Protein AF-A0A0X1KJC0-F1 (afdb_monomer_lite)

Sequence (289 aa):
MEFELRRMNVFFPASLELQEELLKAGLKVPYDKETGKKTPVPVVSSSREGRKLRRERLLKAGDFEVRDKFAVIPGETSTIEFDVTEKGFLVLRPKPIEYHLEELGFLSVPPRIWGTWASFSLPFSAYEEIVDGLSEFKGDGNGIYTASNGSRGRIEVYAYKGRTRKDLGIPVFGYSLGLHDLTLAEEYLREKAEENGVPEERLRYLKLGLKKKKETKAGLKVGIVWENGSPVEITLKLSTTAPRVRIQGLYGELVGKSRGELTRTDDWYIVVHASDFVNALERVRGTFG

Secondary structure (DSSP, 8-state):
-EEE-SEEEEEGGG-HHHHHHHHHHT---SB-TTT--B-PPPEEEEETT-EEEEGGGEEE-SS-EEETTEEEE----EEEEEEE-TTSEEEEEEEESS-EEE---TTSS-TTT--EEEEEEEEGGGHHHHHHHTGGG----TTEEEEEEEETTEEEEEEEESTT-TTT-EEEEEEEEESTT-HHHHHHHHHHHHHHT--GGGGGG---EEE--SS-EEEEEEEEEEETTEEEEEEEEEEEEE-EEEEEETTEEEEEE---EEE-----EEEEEHHHHHHHHHHHHGGG-

Foldseek 3Di:
DKAKFQKKKFALLLAPQQVQLCVVLQFAPQADPVVRAGNYDWIKMAHQQWDKDFPQFFLWFDDWDDDPRITTGHHFIKMWDWDADPVQKTKIFIGGPGTTITHPPCVPDASARFFFRIKTKGWCVCLVVLLVVLVVLADPLPQKDWDWDDDDFKIKIWIAGHPVCHSARAFWPKWKDFPPPVVRSLVSVQVSCVVSVRPNVSVVVGLGMFMADPFWGKHWIWIFMDGPLDTTITMITIGTNDDWDWDQHPVGIGIHHHRHDRHNDPGGIIMGRSNSNSSRSVVNVVVSD

Structure (mmCIF, N/CA/C/O backbone):
data_AF-A0A0X1KJC0-F1
#
_entry.id   AF-A0A0X1KJC0-F1
#
loop_
_atom_site.group_PDB
_atom_site.id
_atom_site.type_symbol
_atom_site.label_atom_id
_atom_site.label_alt_id
_atom_site.label_comp_id
_atom_site.label_asym_id
_atom_site.label_entity_id
_atom_site.label_seq_id
_atom_site.pdbx_PDB_ins_code
_atom_site.Cartn_x
_atom_site.Cartn_y
_atom_site.Cartn_z
_atom_site.occupancy
_atom_site.B_iso_or_equiv
_atom_site.auth_seq_id
_atom_site.auth_comp_id
_atom_site.auth_asym_id
_atom_site.auth_atom_id
_atom_site.pdbx_PDB_model_num
ATOM 1 N N . MET A 1 1 ? -20.112 4.853 3.151 1.00 96.31 1 MET A N 1
ATOM 2 C CA . MET A 1 1 ? -19.501 6.206 3.186 1.00 96.31 1 MET A CA 1
ATOM 3 C C . MET A 1 1 ? -18.314 6.216 2.237 1.00 96.31 1 MET A C 1
ATOM 5 O O . MET A 1 1 ? -17.683 5.175 2.096 1.00 96.31 1 MET A O 1
ATOM 9 N N . GLU A 1 2 ? -18.001 7.331 1.585 1.00 97.56 2 GLU A N 1
ATOM 10 C CA . GLU A 1 2 ? -16.829 7.446 0.705 1.00 97.56 2 GLU A CA 1
ATOM 11 C C . GLU A 1 2 ? -16.060 8.725 1.030 1.00 97.56 2 GLU A C 1
ATOM 13 O O . GLU A 1 2 ? -16.656 9.788 1.173 1.00 97.56 2 GLU A O 1
ATOM 18 N N . PHE A 1 3 ? -14.737 8.614 1.154 1.00 98.31 3 PHE A N 1
ATOM 19 C CA . PHE A 1 3 ? -13.872 9.719 1.560 1.00 98.31 3 PHE A CA 1
ATOM 20 C C . PHE A 1 3 ? -12.720 9.906 0.582 1.00 98.31 3 PHE A C 1
ATOM 22 O O . PHE A 1 3 ? -12.061 8.940 0.198 1.00 98.31 3 PHE A O 1
ATOM 29 N N . GLU A 1 4 ? -12.413 11.155 0.247 1.00 98.19 4 GLU A N 1
ATOM 30 C CA . GLU A 1 4 ? -11.180 11.500 -0.460 1.00 98.19 4 GLU A CA 1
ATOM 31 C C . GLU A 1 4 ? -9.968 11.340 0.474 1.00 98.19 4 GLU A C 1
ATOM 33 O O . GLU A 1 4 ? -9.959 11.801 1.622 1.00 98.19 4 GLU A O 1
ATOM 38 N N . LEU A 1 5 ? -8.920 10.682 -0.016 1.00 98.31 5 LEU A N 1
ATOM 39 C CA . LEU A 1 5 ? -7.673 10.484 0.707 1.00 98.31 5 LEU A CA 1
ATOM 40 C C . LEU A 1 5 ? -6.767 11.711 0.554 1.00 98.31 5 LEU A C 1
ATOM 42 O O . LEU A 1 5 ? -6.590 12.254 -0.529 1.00 98.31 5 LEU A O 1
ATOM 46 N N . ARG A 1 6 ? -6.081 12.102 1.634 1.00 97.88 6 ARG A N 1
ATOM 47 C CA . ARG A 1 6 ? -4.931 13.015 1.529 1.00 97.88 6 ARG A CA 1
ATOM 48 C C . ARG A 1 6 ? -3.773 12.337 0.813 1.00 97.88 6 ARG A C 1
ATOM 50 O O . ARG A 1 6 ? -3.083 12.971 0.021 1.00 97.88 6 ARG A O 1
ATOM 57 N N . ARG A 1 7 ? -3.514 11.075 1.172 1.00 97.44 7 ARG A N 1
ATOM 58 C CA . ARG A 1 7 ? -2.415 10.270 0.630 1.00 97.44 7 ARG A CA 1
ATOM 59 C C . ARG A 1 7 ? -2.766 8.790 0.618 1.00 97.44 7 ARG A C 1
ATOM 61 O O . ARG A 1 7 ? -3.341 8.273 1.577 1.00 97.44 7 ARG A O 1
ATOM 68 N N . MET A 1 8 ? -2.287 8.101 -0.407 1.00 97.94 8 MET A N 1
ATOM 69 C CA . MET A 1 8 ? -2.321 6.653 -0.536 1.00 97.94 8 MET A CA 1
ATOM 70 C C . MET A 1 8 ? -0.946 6.142 -0.956 1.00 97.94 8 MET A C 1
ATOM 72 O O . MET A 1 8 ? -0.317 6.715 -1.837 1.00 97.94 8 MET A O 1
ATOM 76 N N . ASN A 1 9 ? -0.466 5.069 -0.329 1.00 96.81 9 ASN A N 1
ATOM 77 C CA . ASN A 1 9 ? 0.751 4.377 -0.750 1.00 96.81 9 ASN A CA 1
ATOM 78 C C . ASN A 1 9 ? 0.594 2.866 -0.574 1.00 96.81 9 ASN A C 1
ATOM 80 O O . ASN A 1 9 ? 0.329 2.405 0.539 1.00 96.81 9 ASN A O 1
ATOM 84 N N . VAL A 1 10 ? 0.830 2.095 -1.634 1.00 96.94 10 VAL A N 1
ATOM 85 C CA . VAL A 1 10 ? 0.910 0.629 -1.587 1.00 96.94 10 VAL A CA 1
ATOM 86 C C . VAL A 1 10 ? 2.283 0.181 -2.063 1.00 96.94 10 VAL A C 1
ATOM 88 O O . VAL A 1 10 ? 2.677 0.369 -3.212 1.00 96.94 10 VAL A O 1
ATOM 91 N N . PHE A 1 11 ? 3.032 -0.416 -1.143 1.00 94.38 11 PHE A N 1
ATOM 92 C CA . PHE A 1 11 ? 4.434 -0.770 -1.297 1.00 94.38 11 PHE A CA 1
ATOM 93 C C . PHE A 1 11 ? 4.579 -2.215 -1.788 1.00 94.38 11 PHE A C 1
ATOM 95 O O . PHE A 1 11 ? 5.098 -3.066 -1.066 1.00 94.38 11 PHE A O 1
ATOM 102 N N . PHE A 1 12 ? 4.147 -2.514 -3.016 1.00 94.00 12 PHE A N 1
ATOM 103 C CA . PHE A 1 12 ? 4.346 -3.835 -3.630 1.00 94.00 12 PHE A CA 1
ATOM 104 C C . PHE A 1 12 ? 5.798 -4.355 -3.619 1.00 94.00 12 PHE A C 1
ATOM 106 O O . PHE A 1 12 ? 5.967 -5.562 -3.430 1.00 94.00 12 PHE A O 1
ATOM 113 N N . PRO A 1 13 ? 6.863 -3.524 -3.685 1.00 91.44 13 PRO A N 1
ATOM 114 C CA . PRO A 1 13 ? 8.227 -4.002 -3.432 1.00 91.44 13 PRO A CA 1
ATOM 115 C C . PRO A 1 13 ? 8.428 -4.675 -2.058 1.00 91.44 13 PRO A C 1
ATOM 117 O O . PRO A 1 13 ? 9.329 -5.494 -1.895 1.00 91.44 13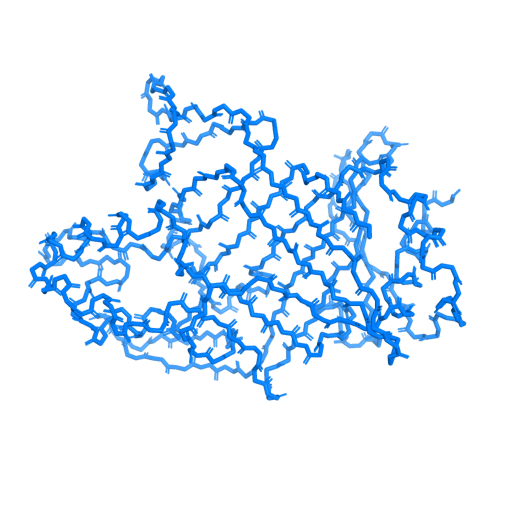 PRO A O 1
ATOM 120 N N . ALA A 1 14 ? 7.576 -4.437 -1.059 1.00 89.44 14 ALA A N 1
ATOM 121 C CA . ALA A 1 14 ? 7.633 -5.166 0.210 1.00 89.44 14 ALA A CA 1
ATOM 122 C C . ALA A 1 14 ? 7.191 -6.646 0.109 1.00 89.44 14 ALA A C 1
ATOM 124 O O . ALA A 1 14 ? 7.292 -7.364 1.113 1.00 89.44 14 ALA A O 1
ATOM 125 N N . SER A 1 15 ? 6.693 -7.099 -1.050 1.00 92.00 15 SER A N 1
ATOM 126 C CA . SER A 1 15 ? 6.323 -8.489 -1.331 1.00 92.00 15 SER A CA 1
ATOM 127 C C . SER A 1 15 ? 7.433 -9.223 -2.073 1.00 92.00 15 SER A C 1
ATOM 129 O O . SER A 1 15 ? 7.846 -8.829 -3.164 1.00 92.00 15 SER A O 1
ATOM 131 N N . LEU A 1 16 ? 7.898 -10.321 -1.475 1.00 92.88 16 LEU A N 1
ATOM 132 C CA . LEU A 1 16 ? 8.786 -11.260 -2.158 1.00 92.88 16 LEU A CA 1
ATOM 133 C C . LEU A 1 16 ? 8.008 -12.141 -3.133 1.00 92.88 16 LEU A C 1
ATOM 135 O O . LEU A 1 16 ? 8.548 -12.538 -4.154 1.00 92.88 16 LEU A O 1
ATOM 139 N N . GLU A 1 17 ? 6.739 -12.414 -2.848 1.00 95.38 17 GLU A N 1
ATOM 140 C CA . GLU A 1 17 ? 5.881 -13.200 -3.724 1.00 95.38 17 GLU A CA 1
ATOM 141 C C . GLU A 1 17 ? 5.791 -12.560 -5.118 1.00 95.38 17 GLU A C 1
ATOM 143 O O . GLU A 1 17 ? 6.033 -13.234 -6.116 1.00 95.38 17 GLU A O 1
ATOM 148 N N . LEU A 1 18 ? 5.532 -11.248 -5.195 1.00 94.94 18 LEU A N 1
ATOM 149 C CA . LEU A 1 18 ? 5.481 -10.531 -6.475 1.00 94.94 18 LEU A CA 1
ATOM 150 C C . LEU A 1 18 ? 6.837 -10.486 -7.181 1.00 94.94 18 LEU A C 1
ATOM 152 O O . LEU A 1 18 ? 6.901 -10.596 -8.401 1.00 94.94 18 LEU A O 1
ATOM 156 N N . GLN A 1 19 ? 7.931 -10.348 -6.429 1.00 93.88 19 GLN A N 1
ATOM 157 C CA . GLN A 1 19 ? 9.271 -10.398 -7.017 1.00 93.88 19 GLN A CA 1
ATOM 158 C C . GLN A 1 19 ? 9.552 -11.760 -7.644 1.00 93.88 19 GLN A C 1
ATOM 160 O O . GLN A 1 19 ? 10.069 -11.822 -8.753 1.00 93.88 19 GLN A O 1
ATOM 165 N N . GLU A 1 20 ? 9.192 -12.843 -6.958 1.00 95.38 20 GLU A N 1
ATOM 166 C CA . GLU A 1 20 ? 9.362 -14.196 -7.476 1.00 95.38 20 GLU A CA 1
ATOM 167 C C . GLU A 1 20 ? 8.516 -14.441 -8.731 1.00 95.38 20 GLU A C 1
ATOM 169 O O . GLU A 1 20 ? 9.013 -15.036 -9.684 1.00 95.38 20 GLU A O 1
ATOM 174 N N . GLU A 1 21 ? 7.275 -13.951 -8.760 1.00 97.00 21 GLU A N 1
ATOM 175 C CA . GLU A 1 21 ? 6.399 -14.041 -9.935 1.00 97.00 21 GLU A CA 1
ATOM 176 C C . GLU A 1 21 ? 7.028 -13.368 -11.164 1.00 97.00 21 GLU A C 1
ATOM 178 O O . GLU A 1 21 ? 7.103 -13.959 -12.242 1.00 97.00 21 GLU A O 1
ATOM 183 N N . LEU A 1 22 ? 7.555 -12.152 -10.995 1.00 96.12 22 LEU A N 1
ATOM 184 C CA . LEU A 1 22 ? 8.209 -11.409 -12.073 1.00 96.12 22 LEU A CA 1
ATOM 185 C C . LEU A 1 22 ? 9.522 -12.082 -12.516 1.00 96.12 22 LEU A C 1
ATOM 187 O O . LEU A 1 22 ? 9.796 -12.172 -13.714 1.00 96.12 22 LEU A O 1
ATOM 191 N N . LEU A 1 23 ? 10.310 -12.614 -11.575 1.00 94.88 23 LEU A N 1
ATOM 192 C CA . LEU A 1 23 ? 11.526 -13.380 -11.879 1.00 94.88 23 LEU A CA 1
ATOM 193 C C . LEU A 1 23 ? 11.211 -14.642 -12.693 1.00 94.88 23 LEU A C 1
ATOM 195 O O . LEU A 1 23 ? 11.877 -14.907 -13.693 1.00 94.88 23 LEU A O 1
ATOM 199 N N . LYS A 1 24 ? 10.168 -15.391 -12.311 1.00 95.38 24 LYS A N 1
ATOM 200 C CA . LYS A 1 24 ? 9.688 -16.578 -13.041 1.00 95.38 24 LYS A CA 1
ATOM 201 C C . LYS A 1 24 ? 9.217 -16.236 -14.456 1.00 95.38 24 LYS A C 1
ATOM 203 O O . LYS A 1 24 ? 9.381 -17.048 -15.364 1.00 95.38 24 LYS A O 1
ATOM 208 N N . ALA A 1 25 ? 8.688 -15.030 -14.663 1.00 95.06 25 ALA A N 1
ATOM 209 C CA . ALA A 1 25 ? 8.306 -14.534 -15.984 1.00 95.06 25 ALA A CA 1
ATOM 210 C C . ALA A 1 25 ? 9.510 -14.259 -16.907 1.00 95.06 25 ALA A C 1
ATOM 212 O O . ALA A 1 25 ? 9.357 -14.249 -18.133 1.00 95.06 25 ALA A O 1
ATOM 213 N N . GLY A 1 26 ? 10.701 -14.072 -16.325 1.00 93.94 26 GLY A N 1
ATOM 214 C CA . GLY A 1 26 ? 11.944 -13.727 -17.016 1.00 93.94 26 GLY A CA 1
ATOM 215 C C . GLY A 1 26 ? 12.398 -12.279 -16.813 1.00 93.94 26 GLY A C 1
ATOM 216 O O . GLY A 1 26 ? 13.439 -11.899 -17.346 1.00 93.94 26 GLY A O 1
ATOM 217 N N . LEU A 1 27 ? 11.660 -11.473 -16.039 1.00 94.25 27 LEU A N 1
ATOM 218 C CA . LEU A 1 27 ? 12.052 -10.097 -15.730 1.00 94.25 27 LEU A CA 1
ATOM 219 C C . LEU A 1 27 ? 13.228 -10.077 -14.750 1.00 94.25 27 LEU A C 1
ATOM 221 O O . LEU A 1 27 ? 13.285 -10.859 -13.800 1.00 94.25 27 LEU A O 1
ATOM 225 N N . LYS A 1 28 ? 14.156 -9.137 -14.934 1.00 92.50 28 LYS A N 1
ATOM 226 C CA . LYS A 1 28 ? 15.295 -8.965 -14.032 1.00 92.50 28 LYS A CA 1
ATOM 227 C C . LYS A 1 28 ? 14.958 -8.017 -12.879 1.00 92.50 28 LYS A C 1
ATOM 229 O O . LYS A 1 28 ? 15.168 -6.807 -12.966 1.00 92.50 28 LYS A O 1
ATOM 234 N N . VAL A 1 29 ? 14.433 -8.578 -11.788 1.00 90.75 29 VAL A N 1
ATOM 235 C CA . VAL A 1 29 ? 13.931 -7.831 -10.619 1.00 90.75 29 VAL A CA 1
ATOM 236 C C . VAL A 1 29 ? 14.879 -7.911 -9.408 1.00 90.75 29 VAL A C 1
ATOM 238 O O . VAL A 1 29 ? 15.389 -8.987 -9.099 1.00 90.75 29 VAL A O 1
ATOM 241 N N . PRO A 1 30 ? 15.080 -6.810 -8.655 1.00 85.62 30 PRO A N 1
ATOM 242 C CA . PRO A 1 30 ? 14.717 -5.434 -9.008 1.00 85.62 30 PRO A CA 1
ATOM 243 C C . PRO A 1 30 ? 15.741 -4.782 -9.952 1.00 85.62 30 PRO A C 1
ATOM 245 O O . PRO A 1 30 ? 15.450 -3.757 -10.561 1.00 85.62 30 PRO A O 1
ATOM 248 N N . TYR A 1 31 ? 16.948 -5.345 -10.046 1.00 89.31 31 TYR A N 1
ATOM 249 C CA . TYR A 1 31 ? 18.060 -4.795 -10.811 1.00 89.31 31 TYR A CA 1
ATOM 250 C C . TYR A 1 31 ? 19.033 -5.899 -11.215 1.00 89.31 31 TYR A C 1
ATOM 252 O O . TYR A 1 31 ? 19.471 -6.665 -10.356 1.00 89.31 31 TYR A O 1
ATOM 260 N N . ASP A 1 32 ? 19.401 -5.934 -12.490 1.00 90.31 32 ASP A N 1
ATOM 261 C CA . ASP A 1 32 ? 20.475 -6.761 -13.021 1.00 90.31 32 ASP A CA 1
ATOM 262 C C . ASP A 1 32 ? 21.795 -5.978 -13.051 1.00 90.31 32 ASP A C 1
ATOM 264 O O . ASP A 1 32 ? 21.963 -5.041 -13.826 1.00 90.31 32 ASP A O 1
ATOM 268 N N . LYS A 1 33 ? 22.752 -6.370 -12.215 1.00 87.12 33 LYS A N 1
ATOM 269 C CA . LYS A 1 33 ? 24.115 -5.837 -12.170 1.00 87.12 33 LYS A CA 1
ATOM 270 C C . LYS A 1 33 ? 24.943 -6.175 -13.411 1.00 87.12 33 LYS A C 1
ATOM 272 O O . LYS A 1 33 ? 25.885 -5.439 -13.679 1.00 87.12 33 LYS A O 1
ATOM 277 N N . GLU A 1 34 ? 24.639 -7.261 -14.123 1.00 88.88 34 GLU A N 1
ATOM 278 C CA . GLU A 1 34 ? 25.413 -7.684 -15.299 1.00 88.88 34 GLU A CA 1
ATOM 279 C C . GLU A 1 34 ? 24.993 -6.893 -16.537 1.00 88.88 34 GLU A C 1
ATOM 281 O O . GLU A 1 34 ? 25.835 -6.421 -17.295 1.00 88.88 34 GLU A O 1
ATOM 286 N N . THR A 1 35 ? 23.683 -6.710 -16.714 1.00 88.94 35 THR A N 1
ATOM 287 C CA . THR A 1 35 ? 23.121 -6.018 -17.8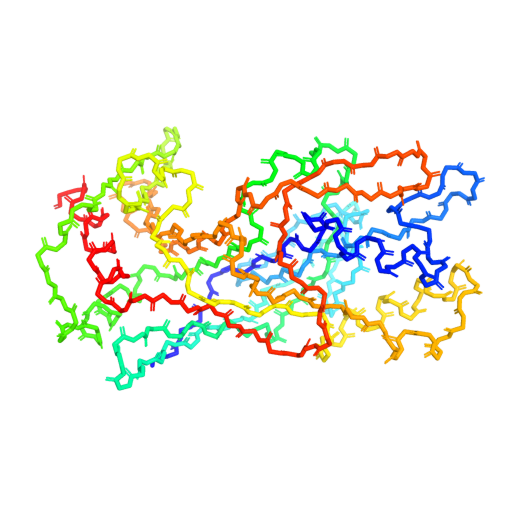85 1.00 88.94 35 THR A CA 1
ATOM 288 C C . THR A 1 35 ? 22.752 -4.556 -17.622 1.00 88.94 35 THR A C 1
ATOM 290 O O . THR A 1 35 ? 22.439 -3.826 -18.558 1.00 88.94 35 THR A O 1
ATOM 293 N N . GLY A 1 36 ? 22.760 -4.109 -16.362 1.00 87.12 36 GLY A N 1
ATOM 294 C CA . GLY A 1 36 ? 22.347 -2.762 -15.954 1.00 87.12 36 GLY A CA 1
ATOM 295 C C . GLY A 1 36 ? 20.830 -2.526 -15.979 1.00 87.12 36 GLY A C 1
ATOM 296 O O . GLY A 1 36 ? 20.382 -1.407 -15.716 1.00 87.12 36 GLY A O 1
ATOM 297 N N . LYS A 1 37 ? 20.021 -3.549 -16.282 1.00 88.50 37 LYS A N 1
ATOM 298 C CA . LYS A 1 37 ? 18.560 -3.427 -16.409 1.00 88.50 37 LYS A CA 1
ATOM 299 C C . LYS A 1 37 ? 17.895 -3.228 -15.050 1.00 88.50 37 LYS A C 1
ATOM 301 O O . LYS A 1 37 ? 18.114 -4.007 -14.124 1.00 88.50 37 LYS A O 1
ATOM 306 N N . LYS A 1 38 ? 17.045 -2.204 -14.932 1.00 89.62 38 LYS A N 1
ATOM 307 C CA . LYS A 1 38 ? 16.293 -1.872 -13.709 1.00 89.62 38 LYS A CA 1
ATOM 308 C C . LYS A 1 38 ? 14.815 -2.199 -13.887 1.00 89.62 38 LYS A C 1
ATOM 310 O O . LYS A 1 38 ? 14.132 -1.539 -14.664 1.00 89.62 38 LYS A O 1
ATOM 315 N N . THR A 1 39 ? 14.329 -3.158 -13.102 1.00 92.94 39 THR A N 1
ATOM 316 C CA . THR A 1 39 ? 12.917 -3.570 -13.060 1.00 92.94 39 THR A CA 1
ATOM 317 C C . THR A 1 39 ? 12.407 -3.599 -11.615 1.00 92.94 39 THR A C 1
ATOM 319 O O . THR A 1 39 ? 12.048 -4.660 -11.097 1.00 92.94 39 THR A O 1
ATOM 322 N N . PRO A 1 40 ? 12.421 -2.469 -10.887 1.00 91.75 40 PRO A N 1
ATOM 323 C CA . PRO A 1 40 ? 11.871 -2.440 -9.542 1.00 91.75 40 PRO A CA 1
ATOM 324 C C . PRO A 1 40 ? 10.366 -2.728 -9.561 1.00 91.75 40 PRO A C 1
ATOM 326 O O . PRO A 1 40 ? 9.640 -2.283 -10.450 1.00 91.75 40 PRO A O 1
ATOM 329 N N . VAL A 1 41 ? 9.883 -3.444 -8.545 1.00 93.56 41 VAL A N 1
ATOM 330 C CA . VAL A 1 41 ? 8.440 -3.553 -8.300 1.00 93.56 41 VAL A CA 1
ATOM 331 C C . VAL A 1 41 ? 7.934 -2.168 -7.872 1.00 93.56 41 VAL A C 1
ATOM 333 O O . VAL A 1 41 ? 8.556 -1.569 -6.986 1.00 93.56 41 VAL A O 1
ATOM 336 N N . PRO A 1 42 ? 6.859 -1.639 -8.479 1.00 94.94 42 PRO A N 1
ATOM 337 C CA . PRO A 1 42 ? 6.452 -0.257 -8.263 1.00 94.94 42 PRO A CA 1
ATOM 338 C C . PRO A 1 42 ? 5.743 -0.063 -6.921 1.00 94.94 42 PRO A C 1
ATOM 340 O O . PRO A 1 42 ? 5.028 -0.939 -6.437 1.00 94.94 42 PRO A O 1
ATOM 343 N N . VAL A 1 43 ? 5.900 1.118 -6.332 1.00 95.69 43 VAL A N 1
ATOM 344 C CA . VAL A 1 43 ? 4.986 1.620 -5.301 1.00 95.69 43 VAL A CA 1
ATOM 345 C C . VAL A 1 43 ? 3.877 2.386 -6.001 1.00 95.69 43 VAL A C 1
ATOM 347 O O . VAL A 1 43 ? 4.178 3.298 -6.762 1.00 95.69 43 VAL A O 1
ATOM 350 N N . VAL A 1 44 ? 2.621 2.046 -5.723 1.00 97.81 44 VAL A N 1
ATOM 351 C CA . VAL A 1 44 ? 1.469 2.830 -6.192 1.00 97.81 44 VAL A CA 1
ATOM 352 C C . VAL A 1 44 ? 1.226 3.945 -5.187 1.00 97.81 44 VAL A C 1
ATOM 354 O O . VAL A 1 44 ? 0.996 3.660 -4.008 1.00 97.81 44 VAL A O 1
ATOM 357 N N . SER A 1 45 ? 1.310 5.197 -5.629 1.00 97.62 45 SER A N 1
ATOM 358 C CA . SER A 1 45 ? 1.201 6.367 -4.762 1.00 97.62 45 SER A CA 1
ATOM 359 C C . SER A 1 45 ? 0.232 7.400 -5.319 1.00 97.62 45 SER A C 1
ATOM 361 O O . SER A 1 45 ? 0.196 7.620 -6.520 1.00 97.62 45 SER A O 1
ATOM 363 N N . SER A 1 46 ? -0.537 8.030 -4.436 1.00 97.88 46 SER A N 1
ATOM 364 C CA . SER A 1 46 ? -1.413 9.159 -4.749 1.00 97.88 46 SER A CA 1
ATOM 365 C C . SER A 1 46 ? -1.306 10.191 -3.625 1.00 97.88 46 SER A C 1
ATOM 367 O O . SER A 1 46 ? -1.254 9.820 -2.443 1.00 97.88 46 SER A O 1
ATOM 369 N N . SER A 1 47 ? -1.213 11.477 -3.964 1.00 97.19 47 SER A N 1
ATOM 370 C CA . SER A 1 47 ? -1.089 12.575 -2.997 1.00 97.19 47 SER A CA 1
ATOM 371 C C . SER A 1 47 ? -1.868 13.809 -3.435 1.00 97.19 47 SER A C 1
ATOM 373 O O . SER A 1 47 ? -1.503 14.463 -4.410 1.00 97.19 47 SER A O 1
ATOM 375 N N . ARG A 1 48 ? -2.855 14.216 -2.633 1.00 96.62 48 ARG A N 1
ATOM 376 C CA . ARG A 1 48 ? -3.684 15.399 -2.903 1.00 96.62 48 ARG A CA 1
ATOM 377 C C . ARG A 1 48 ? -2.881 16.701 -2.971 1.00 96.62 48 ARG A C 1
ATOM 379 O O . ARG A 1 48 ? -3.204 17.602 -3.733 1.00 96.62 48 ARG A O 1
ATOM 386 N N . GLU A 1 49 ? -1.819 16.812 -2.176 1.00 94.88 49 GLU A N 1
ATOM 387 C CA . GLU A 1 49 ? -0.950 18.005 -2.122 1.00 94.88 49 GLU A CA 1
ATOM 388 C C . GLU A 1 49 ? 0.111 18.029 -3.239 1.00 94.88 49 GLU A C 1
ATOM 390 O O . GLU A 1 49 ? 0.954 18.924 -3.288 1.00 94.88 49 GLU A O 1
ATOM 395 N N . GLY A 1 50 ? 0.095 17.028 -4.121 1.00 93.38 50 GLY A N 1
ATOM 396 C CA . GLY A 1 50 ? 1.150 16.770 -5.086 1.00 93.38 50 GLY A CA 1
ATOM 397 C C . GLY A 1 50 ? 2.397 16.192 -4.433 1.00 93.38 50 GLY A C 1
ATOM 398 O O . GLY A 1 50 ? 2.435 15.886 -3.231 1.00 93.38 50 GLY A O 1
ATOM 399 N N . ARG A 1 51 ? 3.435 15.975 -5.243 1.00 94.12 51 ARG A N 1
ATOM 400 C CA . ARG A 1 51 ? 4.674 15.360 -4.765 1.00 94.12 51 ARG A CA 1
ATOM 401 C C . ARG A 1 51 ? 5.889 15.841 -5.540 1.00 94.12 51 ARG A C 1
ATOM 403 O O . ARG A 1 51 ? 5.908 15.869 -6.763 1.00 94.12 51 ARG A O 1
ATOM 410 N N . LYS A 1 52 ? 6.960 16.154 -4.810 1.00 94.25 52 LYS A N 1
ATOM 411 C CA . LYS A 1 52 ? 8.290 16.394 -5.379 1.00 94.25 52 LYS A CA 1
ATOM 412 C C . LYS A 1 52 ? 9.200 15.228 -5.020 1.00 94.25 52 LYS A C 1
ATOM 414 O O . LYS A 1 52 ? 9.526 15.034 -3.849 1.00 94.25 52 LYS A O 1
ATOM 419 N N . LEU A 1 53 ? 9.646 14.476 -6.019 1.00 93.81 53 LEU A N 1
ATOM 420 C CA . LEU A 1 53 ? 10.602 13.383 -5.843 1.00 93.81 53 LEU A CA 1
ATOM 421 C C . LEU A 1 53 ? 11.776 13.524 -6.806 1.00 93.81 53 LEU A C 1
ATOM 423 O O . LEU A 1 53 ? 11.727 14.274 -7.779 1.00 93.81 53 LEU A O 1
ATOM 427 N N . ARG A 1 54 ? 12.876 12.828 -6.517 1.00 93.38 54 ARG A N 1
ATOM 428 C CA . ARG A 1 54 ? 13.982 12.746 -7.475 1.00 93.38 54 ARG A CA 1
ATOM 429 C C . ARG A 1 54 ? 13.485 12.068 -8.745 1.00 93.38 54 ARG A C 1
ATOM 431 O O . ARG A 1 54 ? 12.805 11.051 -8.647 1.00 93.38 54 ARG A O 1
ATOM 438 N N . ARG A 1 55 ? 13.876 12.585 -9.910 1.00 92.50 55 ARG A N 1
ATOM 439 C CA . ARG A 1 55 ? 13.457 12.044 -11.210 1.00 92.50 55 ARG A CA 1
ATOM 440 C C . ARG A 1 55 ? 13.781 10.555 -11.347 1.00 92.50 55 ARG A C 1
ATOM 442 O O . ARG A 1 55 ? 12.960 9.806 -11.845 1.00 92.50 55 ARG A O 1
ATOM 449 N N . GLU A 1 56 ? 14.929 10.124 -10.826 1.00 90.00 56 GLU A N 1
ATOM 450 C CA . GLU A 1 56 ? 15.359 8.715 -10.820 1.00 90.00 56 GLU A CA 1
ATOM 451 C C . GLU A 1 56 ? 14.422 7.771 -10.052 1.00 90.00 56 GLU A C 1
ATOM 453 O O . GLU A 1 56 ? 14.478 6.566 -10.255 1.00 90.00 56 GLU A O 1
ATOM 458 N N . ARG A 1 57 ? 13.590 8.308 -9.151 1.00 91.75 57 ARG A N 1
ATOM 459 C CA . ARG A 1 57 ? 12.617 7.535 -8.375 1.00 91.75 57 ARG A CA 1
ATOM 460 C C . ARG A 1 57 ? 11.240 7.504 -9.025 1.00 91.75 57 ARG A C 1
ATOM 462 O O . ARG A 1 57 ? 10.401 6.753 -8.548 1.00 91.75 57 ARG A O 1
ATOM 469 N N . LEU A 1 58 ? 10.982 8.310 -10.051 1.00 95.44 58 LEU A N 1
ATOM 470 C CA . LEU A 1 58 ? 9.715 8.266 -10.769 1.00 95.44 58 LEU A CA 1
ATOM 471 C C . LEU A 1 58 ? 9.783 7.146 -11.807 1.00 95.44 58 LEU A C 1
ATOM 473 O O . LEU A 1 58 ? 10.618 7.199 -12.706 1.00 95.44 58 LEU A O 1
ATOM 477 N N . LEU A 1 59 ? 8.922 6.139 -11.667 1.00 96.00 59 LEU A N 1
ATOM 478 C CA . LEU A 1 59 ? 8.806 5.048 -12.635 1.00 96.00 59 LEU A CA 1
ATOM 479 C C . LEU A 1 59 ? 7.812 5.404 -13.736 1.00 96.00 59 LEU A C 1
ATOM 481 O O . LEU A 1 59 ? 8.103 5.202 -14.909 1.00 96.00 59 LEU A O 1
ATOM 485 N N . LYS A 1 60 ? 6.648 5.936 -13.352 1.00 97.31 60 LYS A N 1
ATOM 486 C CA . LYS A 1 60 ? 5.576 6.329 -14.270 1.00 97.31 60 LYS A CA 1
ATOM 487 C C . LYS A 1 60 ? 4.644 7.331 -13.583 1.00 97.31 60 LYS A C 1
ATOM 489 O O . LYS A 1 60 ? 4.437 7.225 -12.380 1.00 97.31 60 LYS A O 1
ATOM 494 N N . ALA A 1 61 ? 4.079 8.273 -14.318 1.00 97.25 61 ALA A N 1
ATOM 495 C CA . ALA A 1 61 ? 3.015 9.178 -13.876 1.00 97.25 61 ALA A CA 1
ATOM 496 C C . ALA A 1 61 ? 2.188 9.583 -15.103 1.00 97.25 61 ALA A C 1
ATOM 498 O O . ALA A 1 61 ? 2.638 9.349 -16.226 1.00 97.25 61 ALA A O 1
ATOM 499 N N . GLY A 1 62 ? 1.017 10.184 -14.881 1.00 93.19 62 GLY A N 1
ATOM 500 C CA . GLY A 1 62 ? 0.317 10.947 -15.916 1.00 93.19 62 GLY A CA 1
ATOM 501 C C . GLY A 1 62 ? 1.086 12.234 -16.234 1.00 93.19 62 GLY A C 1
ATOM 502 O O . GLY A 1 62 ? 2.189 12.192 -16.777 1.00 93.19 62 GLY A O 1
ATOM 503 N N . ASP A 1 63 ? 0.545 13.381 -15.832 1.00 91.94 63 ASP A N 1
ATOM 504 C CA . ASP A 1 63 ? 1.223 14.667 -16.005 1.00 91.94 63 ASP A CA 1
ATOM 505 C C . ASP A 1 63 ? 2.239 14.936 -14.888 1.00 91.94 63 ASP A C 1
ATOM 507 O O . ASP A 1 63 ? 1.968 14.735 -13.704 1.00 91.94 63 ASP A O 1
ATOM 511 N N . PHE A 1 64 ? 3.428 15.422 -15.251 1.00 96.31 64 PHE A N 1
ATOM 512 C CA . PHE A 1 64 ? 4.424 15.912 -14.298 1.00 96.31 64 PHE A CA 1
ATOM 513 C C . PHE A 1 64 ? 5.398 16.888 -14.959 1.00 96.31 64 PHE A C 1
ATOM 515 O O . PHE A 1 64 ? 5.708 16.798 -16.146 1.00 96.31 64 PHE A O 1
ATOM 522 N N . GLU A 1 65 ? 5.949 17.799 -14.161 1.00 95.69 65 GLU A N 1
ATOM 523 C CA . GLU A 1 65 ? 7.012 18.697 -14.603 1.00 95.69 65 GLU A CA 1
ATOM 524 C C . GLU A 1 65 ? 8.380 18.184 -14.161 1.00 95.69 65 GLU A C 1
ATOM 526 O O . GLU A 1 65 ? 8.568 17.729 -13.030 1.00 95.69 65 GLU A O 1
ATOM 531 N N . VAL A 1 66 ? 9.387 18.338 -15.018 1.00 95.12 66 VAL A N 1
ATOM 532 C CA . VAL A 1 66 ? 10.783 18.139 -14.620 1.00 95.12 66 VAL A CA 1
ATOM 533 C C . VAL A 1 66 ? 11.401 19.488 -14.281 1.00 95.12 66 VAL A C 1
ATOM 535 O O . VAL A 1 66 ? 11.511 20.365 -15.134 1.00 95.12 66 VAL A O 1
ATOM 538 N N . ARG A 1 67 ? 11.864 19.635 -13.036 1.00 92.44 67 ARG A N 1
ATOM 539 C CA . ARG A 1 67 ? 12.624 20.800 -12.570 1.00 92.44 67 ARG A CA 1
ATOM 540 C C . ARG A 1 67 ? 13.972 20.338 -12.027 1.00 92.44 67 ARG A C 1
ATOM 542 O O . ARG A 1 67 ? 14.042 19.774 -10.931 1.00 92.44 67 ARG A O 1
ATOM 549 N N . ASP A 1 68 ? 15.036 20.588 -12.790 1.00 92.25 68 ASP A N 1
ATOM 550 C CA . ASP A 1 68 ? 16.391 20.096 -12.499 1.00 92.25 68 ASP A CA 1
ATOM 551 C C . ASP A 1 68 ? 16.388 18.557 -12.320 1.00 92.25 68 ASP A C 1
ATOM 553 O O . ASP A 1 68 ? 15.901 17.830 -13.189 1.00 92.25 68 ASP A O 1
ATOM 557 N N . LYS A 1 69 ? 16.863 18.031 -11.186 1.00 94.56 69 LYS A N 1
ATOM 558 C CA . LYS A 1 69 ? 16.878 16.591 -10.873 1.00 94.56 69 LYS A CA 1
ATOM 559 C C . LYS A 1 69 ? 15.580 16.058 -10.256 1.00 94.56 69 LYS A C 1
ATOM 561 O O . LYS A 1 69 ? 15.556 14.924 -9.766 1.00 94.56 69 LYS A O 1
ATOM 566 N N . PHE A 1 70 ? 14.521 16.863 -10.214 1.00 96.12 70 PHE A N 1
ATOM 567 C CA . PHE A 1 70 ? 13.256 16.512 -9.571 1.00 96.12 70 PHE A CA 1
ATOM 568 C C . PHE A 1 70 ? 12.119 16.385 -10.582 1.00 96.12 70 PHE A C 1
ATOM 570 O O . PHE A 1 70 ? 12.017 17.179 -11.514 1.00 96.12 70 PHE A O 1
ATOM 577 N N . ALA A 1 71 ? 11.247 15.409 -10.346 1.00 96.00 71 ALA A N 1
ATOM 578 C CA . ALA A 1 71 ? 9.914 15.360 -10.921 1.00 96.00 71 ALA A CA 1
ATOM 579 C C . ALA A 1 71 ? 8.930 15.985 -9.923 1.00 96.00 71 ALA A C 1
ATOM 581 O O . ALA A 1 71 ? 8.961 15.671 -8.725 1.00 96.00 71 ALA A O 1
ATOM 582 N N . VAL A 1 72 ? 8.104 16.902 -10.415 1.00 97.12 72 VAL A N 1
ATOM 583 C CA . VAL A 1 72 ? 7.047 17.586 -9.675 1.00 97.12 72 VAL A CA 1
ATOM 584 C C . VAL A 1 72 ? 5.722 17.082 -10.224 1.00 97.12 72 VAL A C 1
ATOM 586 O O . VAL A 1 72 ? 5.340 17.416 -11.342 1.00 97.12 72 VAL A O 1
ATOM 589 N N . ILE A 1 73 ? 5.065 16.245 -9.435 1.00 96.94 73 ILE A N 1
ATOM 590 C CA . ILE A 1 73 ? 3.762 15.664 -9.736 1.00 96.94 73 ILE A CA 1
ATOM 591 C C . ILE A 1 73 ? 2.699 16.593 -9.136 1.00 96.94 73 ILE A C 1
ATOM 593 O O . ILE A 1 73 ? 2.849 16.977 -7.963 1.00 96.94 73 ILE A O 1
ATOM 597 N N . PRO A 1 74 ? 1.673 16.993 -9.910 1.00 97.00 74 PRO A N 1
ATOM 598 C CA . PRO A 1 74 ? 0.557 17.783 -9.401 1.00 97.00 74 PRO A CA 1
ATOM 599 C C . PRO A 1 74 ? -0.247 17.001 -8.351 1.00 97.00 74 PRO A C 1
ATOM 601 O O . PRO A 1 74 ? 0.049 15.847 -8.051 1.00 97.00 74 PRO A O 1
ATOM 604 N N . GLY A 1 75 ? -1.237 17.657 -7.744 1.00 97.31 75 GLY A N 1
ATOM 605 C CA . GLY A 1 75 ? -2.170 16.984 -6.841 1.00 97.31 75 GLY A CA 1
ATOM 606 C C . GLY A 1 75 ? -2.896 15.847 -7.553 1.00 97.31 75 GLY A C 1
ATOM 607 O O . GLY A 1 75 ? -3.351 16.023 -8.677 1.00 97.31 75 GLY A O 1
ATOM 608 N N . GLU A 1 76 ? -2.980 14.701 -6.888 1.00 97.88 76 GLU A N 1
ATOM 609 C CA . GLU A 1 76 ? -3.620 13.488 -7.389 1.00 97.88 76 GLU A CA 1
ATOM 610 C C . GLU A 1 76 ? -4.786 13.087 -6.486 1.00 97.88 76 GLU A C 1
ATOM 612 O O . GLU A 1 76 ? -4.731 13.242 -5.261 1.00 97.88 76 GLU A O 1
ATOM 617 N N . THR A 1 77 ? -5.813 12.505 -7.094 1.00 97.81 77 THR A N 1
ATOM 618 C CA . THR A 1 77 ? -7.039 12.086 -6.421 1.00 97.81 77 THR A CA 1
ATOM 619 C C . THR A 1 77 ? -7.062 10.583 -6.129 1.00 97.81 77 THR A C 1
ATOM 621 O O . THR A 1 77 ? -6.820 9.738 -6.991 1.00 97.81 77 THR A O 1
ATOM 624 N N . SER A 1 78 ? -7.435 10.213 -4.908 1.00 98.19 78 SER A N 1
ATOM 625 C CA . SER A 1 78 ? -7.803 8.837 -4.554 1.00 98.19 78 SER A CA 1
ATOM 626 C C . SER A 1 78 ? -8.896 8.842 -3.493 1.00 98.19 78 SER A C 1
ATOM 628 O O . SER A 1 78 ? -8.985 9.778 -2.697 1.00 98.19 78 SER A O 1
ATOM 630 N N . THR A 1 79 ? -9.734 7.807 -3.470 1.00 98.62 79 THR A N 1
ATOM 631 C CA . THR A 1 79 ? -10.823 7.680 -2.491 1.00 98.62 79 THR A CA 1
ATOM 632 C C . THR A 1 79 ? -10.719 6.388 -1.695 1.00 98.62 79 THR A C 1
ATOM 634 O O . THR A 1 79 ? -9.930 5.493 -2.003 1.00 98.62 79 THR A O 1
ATOM 637 N N . ILE A 1 80 ? -11.486 6.300 -0.615 1.00 98.69 80 ILE A N 1
ATOM 638 C CA . ILE A 1 80 ? -11.687 5.076 0.146 1.00 98.69 80 ILE A CA 1
ATOM 639 C C . ILE A 1 80 ? -13.157 4.945 0.526 1.00 98.69 80 ILE A C 1
ATOM 641 O O . ILE A 1 80 ? -13.747 5.821 1.157 1.00 98.69 80 ILE A O 1
ATOM 645 N N . GLU A 1 81 ? -13.749 3.827 0.134 1.00 98.56 81 GLU A N 1
ATOM 646 C CA . GLU A 1 81 ? -15.122 3.483 0.484 1.00 98.56 81 GLU A CA 1
ATOM 647 C C . GLU A 1 81 ? -15.142 2.656 1.772 1.00 98.56 81 GLU A C 1
ATOM 649 O O . GLU A 1 81 ? -14.308 1.773 1.975 1.00 98.56 81 GLU A O 1
ATOM 654 N N . PHE A 1 82 ? -16.098 2.959 2.640 1.00 98.44 82 PHE A N 1
ATOM 655 C CA . PHE A 1 82 ? -16.380 2.271 3.891 1.00 98.44 82 PHE A CA 1
ATOM 656 C C . PHE A 1 82 ? -17.765 1.643 3.779 1.00 98.44 82 PHE A C 1
ATOM 658 O O . PHE A 1 82 ? -18.769 2.360 3.682 1.00 98.44 82 PHE A O 1
ATOM 665 N N . ASP A 1 83 ? -17.800 0.318 3.821 1.00 97.94 83 ASP A N 1
ATOM 666 C CA . ASP A 1 83 ? -19.002 -0.491 3.644 1.00 97.94 83 ASP A CA 1
ATOM 667 C C . ASP A 1 83 ? -19.105 -1.523 4.767 1.00 97.94 83 ASP A C 1
ATOM 669 O O . ASP A 1 83 ? -18.155 -2.269 5.025 1.00 97.94 83 ASP A O 1
ATOM 673 N N . VAL A 1 84 ? -20.238 -1.546 5.466 1.00 96.94 84 VAL A N 1
ATOM 674 C CA . VAL A 1 84 ? -20.449 -2.459 6.588 1.00 96.94 84 VAL A CA 1
ATOM 675 C C . VAL A 1 84 ? -21.371 -3.585 6.160 1.00 96.94 84 VAL A C 1
ATOM 677 O O . VAL A 1 84 ? -22.501 -3.382 5.737 1.00 96.94 84 VAL A O 1
ATOM 680 N N . THR A 1 85 ? -20.875 -4.805 6.304 1.00 96.25 85 THR A N 1
ATOM 681 C CA . THR A 1 85 ? -21.647 -6.018 6.032 1.00 96.25 85 THR A CA 1
ATOM 682 C C . THR A 1 85 ? -22.630 -6.311 7.166 1.00 96.25 85 THR A C 1
ATOM 684 O O . THR A 1 85 ? -22.348 -6.015 8.327 1.00 96.25 85 THR A O 1
ATOM 687 N N . GLU A 1 86 ? -23.702 -7.050 6.869 1.00 91.50 86 GLU A N 1
ATOM 688 C CA . GLU A 1 86 ? -24.672 -7.548 7.866 1.00 91.50 86 GLU A CA 1
ATOM 689 C C . GLU A 1 86 ? -24.023 -8.336 9.022 1.00 91.50 86 GLU A C 1
ATOM 691 O O . GLU A 1 86 ? -24.568 -8.435 10.116 1.00 91.50 8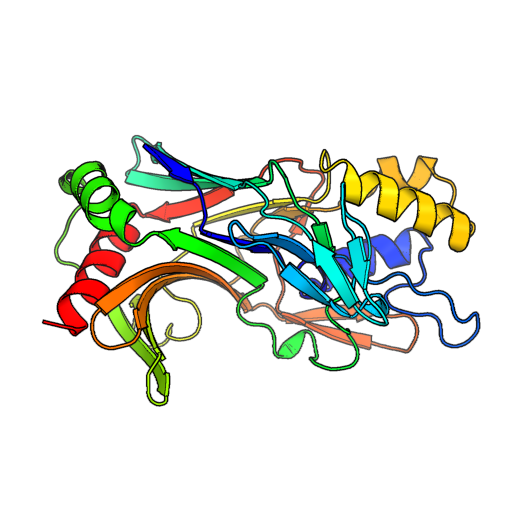6 GLU A O 1
ATOM 696 N N . LYS A 1 87 ? -22.829 -8.898 8.797 1.00 93.50 87 LYS A N 1
ATOM 697 C CA . LYS A 1 87 ? -22.062 -9.663 9.793 1.00 93.50 87 LYS A CA 1
ATOM 698 C C . LYS A 1 87 ? -21.164 -8.784 10.681 1.00 93.50 87 LYS A C 1
ATOM 700 O O . LYS A 1 87 ? -20.326 -9.321 11.405 1.00 93.50 87 LYS A O 1
ATOM 705 N N . GLY A 1 88 ? -21.277 -7.456 10.602 1.00 95.31 88 GLY A N 1
ATOM 706 C CA . GLY A 1 88 ? -20.496 -6.510 11.408 1.00 95.31 88 GLY A CA 1
ATOM 707 C C . GLY A 1 88 ? -19.025 -6.384 10.992 1.00 95.31 88 GLY A C 1
ATOM 708 O O . GLY A 1 88 ? -18.170 -5.989 11.795 1.00 95.31 88 GLY A O 1
ATOM 709 N N . PHE A 1 89 ? -18.692 -6.749 9.751 1.00 97.94 89 PHE A N 1
ATOM 710 C CA . PHE A 1 89 ? -17.383 -6.452 9.162 1.00 97.94 89 PHE A CA 1
ATOM 711 C C . PHE A 1 89 ? -17.427 -5.147 8.385 1.00 97.94 89 PHE A C 1
ATOM 713 O O . PHE A 1 89 ? -18.343 -4.946 7.593 1.00 97.94 89 PHE A O 1
ATOM 720 N N . LEU A 1 90 ? -16.395 -4.329 8.568 1.00 98.62 90 LEU A N 1
ATOM 721 C CA . LEU A 1 90 ? -16.120 -3.147 7.768 1.00 98.62 90 LEU A CA 1
ATOM 722 C C . LEU A 1 90 ? -15.163 -3.525 6.634 1.00 98.62 90 LEU A C 1
ATOM 724 O O . LEU A 1 90 ? -14.053 -4.015 6.879 1.00 98.62 90 LEU A O 1
ATOM 728 N N . VAL A 1 91 ? -15.601 -3.282 5.404 1.00 98.75 91 VAL A N 1
ATOM 729 C CA . VAL A 1 91 ? -14.810 -3.393 4.182 1.00 98.75 91 VAL A CA 1
ATOM 730 C C . VAL A 1 91 ? -14.361 -1.994 3.778 1.00 98.75 91 VAL A C 1
ATOM 732 O O . VAL A 1 91 ? -15.172 -1.108 3.531 1.00 98.75 91 VAL A O 1
ATOM 735 N N . LEU A 1 92 ? -13.047 -1.808 3.728 1.00 98.75 92 LEU A N 1
ATOM 736 C CA . LEU A 1 92 ? -12.384 -0.597 3.267 1.00 98.75 92 LEU A CA 1
ATOM 737 C C . LEU A 1 92 ? -11.947 -0.816 1.818 1.00 98.75 92 LEU A C 1
ATOM 739 O O . LEU A 1 92 ? -11.113 -1.694 1.597 1.00 98.75 92 LEU A O 1
ATOM 743 N N . ARG A 1 93 ? -12.462 -0.050 0.852 1.00 98.69 93 ARG A N 1
ATOM 744 C CA . ARG A 1 93 ? -12.097 -0.167 -0.574 1.00 98.69 93 ARG A CA 1
ATOM 745 C C . ARG A 1 93 ? -11.368 1.087 -1.062 1.00 98.69 93 ARG A C 1
ATOM 747 O O . ARG A 1 93 ? -12.026 2.036 -1.491 1.00 98.69 93 ARG A O 1
ATOM 754 N N . PRO A 1 94 ? -10.032 1.149 -0.939 1.00 98.19 94 PRO A N 1
ATOM 755 C CA . PRO A 1 94 ? -9.251 2.243 -1.504 1.00 98.19 94 PRO A CA 1
ATOM 756 C C . PRO A 1 94 ? -9.250 2.183 -3.036 1.00 98.19 94 PRO A C 1
ATOM 758 O O . PRO A 1 94 ? -9.117 1.104 -3.605 1.00 98.19 94 PRO A O 1
ATOM 761 N N . LYS A 1 95 ? -9.355 3.339 -3.693 1.00 97.62 95 LYS A N 1
ATOM 762 C CA . LYS A 1 95 ? -9.420 3.476 -5.152 1.00 97.62 95 LYS A CA 1
ATOM 763 C C . LYS A 1 95 ? -8.412 4.542 -5.624 1.00 97.62 95 LYS A C 1
ATOM 765 O O . LYS A 1 95 ? -8.632 5.729 -5.362 1.00 97.62 95 LYS A O 1
ATOM 770 N N . PRO A 1 96 ? -7.293 4.164 -6.278 1.00 96.06 96 PRO A N 1
ATOM 771 C CA . PRO A 1 96 ? -6.467 5.121 -7.019 1.00 96.06 96 PRO A CA 1
ATOM 772 C C . PRO A 1 96 ? -7.240 5.634 -8.237 1.00 96.06 96 PRO A C 1
ATOM 774 O O . PRO A 1 96 ? -7.555 4.841 -9.118 1.00 96.06 96 PRO A O 1
ATOM 777 N N . ILE A 1 97 ? -7.520 6.936 -8.304 1.00 97.06 97 ILE A N 1
ATOM 778 C CA . ILE A 1 97 ? -8.111 7.560 -9.500 1.00 97.06 97 ILE A CA 1
ATOM 779 C C . ILE A 1 97 ? -6.981 8.180 -10.322 1.00 97.06 97 ILE A C 1
ATOM 781 O O . ILE A 1 97 ? -6.732 7.782 -11.455 1.00 97.06 97 ILE A O 1
ATOM 785 N N . GLU A 1 98 ? -6.223 9.075 -9.694 1.00 97.88 98 GLU A N 1
ATOM 786 C CA . GLU A 1 98 ? -4.962 9.604 -10.198 1.00 97.88 98 GLU A CA 1
ATOM 787 C C . GLU A 1 98 ? -3.850 9.161 -9.251 1.00 97.88 98 GLU A C 1
ATOM 789 O O . GLU A 1 98 ? -3.990 9.167 -8.019 1.00 97.88 98 GLU A O 1
ATOM 794 N N . TYR A 1 99 ? -2.751 8.708 -9.831 1.00 98.00 99 TYR A N 1
ATOM 795 C CA . TYR A 1 99 ? -1.647 8.129 -9.091 1.00 98.00 99 TYR A CA 1
ATOM 796 C C . TYR A 1 99 ? -0.389 8.125 -9.953 1.00 98.00 99 TYR A C 1
ATOM 798 O O . TYR A 1 99 ? -0.435 8.267 -11.175 1.00 98.00 99 TYR A O 1
ATOM 806 N N . HIS A 1 100 ? 0.735 7.866 -9.303 1.00 98.31 100 HIS A N 1
ATOM 807 C CA . HIS A 1 100 ? 2.019 7.629 -9.931 1.00 98.31 100 HIS A CA 1
ATOM 808 C C . HIS A 1 100 ? 2.662 6.367 -9.366 1.00 98.31 100 HIS A C 1
ATOM 810 O O . HIS A 1 100 ? 2.281 5.827 -8.320 1.00 98.31 100 HIS A O 1
ATOM 816 N N . LEU A 1 101 ? 3.674 5.897 -10.082 1.00 97.94 101 LEU A N 1
ATOM 817 C CA . LEU A 1 101 ? 4.519 4.787 -9.698 1.00 97.94 101 LEU A CA 1
ATOM 818 C C . LEU A 1 101 ? 5.892 5.307 -9.311 1.00 97.94 101 LEU A C 1
ATOM 820 O O . LEU A 1 101 ? 6.558 5.980 -10.100 1.00 97.94 101 LEU A O 1
ATOM 824 N N . GLU A 1 102 ? 6.350 4.947 -8.119 1.00 94.31 102 GLU A N 1
ATOM 825 C CA . GLU A 1 102 ? 7.686 5.310 -7.657 1.00 94.31 102 GLU A CA 1
ATOM 826 C C . GLU A 1 102 ? 8.547 4.095 -7.303 1.00 94.31 102 GLU A C 1
ATOM 828 O O . GLU A 1 102 ? 8.071 3.048 -6.855 1.00 94.31 102 GLU A O 1
ATOM 833 N N . GLU A 1 103 ? 9.856 4.260 -7.475 1.00 89.81 103 GLU A N 1
ATOM 834 C CA . GLU A 1 103 ? 10.866 3.362 -6.953 1.00 89.81 103 GLU A CA 1
ATOM 835 C C . GLU A 1 103 ? 11.174 3.744 -5.506 1.00 89.81 103 GLU A C 1
ATOM 837 O O . GLU A 1 103 ? 11.513 4.891 -5.172 1.00 89.81 103 GLU A O 1
ATOM 842 N N . LEU A 1 104 ? 11.141 2.744 -4.630 1.00 77.25 104 LEU A N 1
ATOM 843 C CA . LEU A 1 104 ? 11.494 2.937 -3.232 1.00 77.25 104 LEU A CA 1
ATOM 844 C C . LEU A 1 104 ? 12.992 2.746 -2.932 1.00 77.25 104 LEU A C 1
ATOM 846 O O . LEU A 1 104 ? 13.385 2.677 -1.774 1.00 77.25 104 LEU A O 1
ATOM 850 N N . GLY A 1 105 ? 13.848 2.692 -3.955 1.00 61.22 105 GLY A N 1
ATOM 851 C CA . GLY A 1 105 ? 15.291 2.519 -3.795 1.00 61.22 105 GLY A CA 1
ATOM 852 C C . GLY A 1 105 ? 15.604 1.243 -3.017 1.00 61.22 105 GLY A C 1
ATOM 853 O O . GLY A 1 105 ? 16.125 1.300 -1.901 1.00 61.22 105 GLY A O 1
ATOM 854 N N . PHE A 1 106 ? 15.253 0.093 -3.598 1.00 52.97 106 PHE A N 1
ATOM 855 C CA . PHE A 1 106 ? 15.230 -1.235 -2.961 1.00 52.97 106 PHE A CA 1
ATOM 856 C C . PHE A 1 106 ? 16.536 -1.626 -2.234 1.00 52.97 106 PHE A C 1
ATOM 858 O O . PHE A 1 106 ? 16.530 -2.453 -1.326 1.00 52.97 106 PHE A O 1
ATOM 865 N N . LEU A 1 107 ? 17.655 -0.984 -2.584 1.00 48.62 107 LEU A N 1
ATOM 866 C CA . LEU A 1 107 ? 18.957 -1.139 -1.930 1.00 48.62 107 LEU A CA 1
ATOM 867 C C . LEU A 1 107 ? 19.008 -0.609 -0.481 1.00 48.62 107 LEU A C 1
ATOM 869 O O . LEU A 1 107 ? 19.955 -0.922 0.234 1.00 48.62 107 LEU A O 1
ATOM 873 N N . SER A 1 108 ? 18.025 0.178 -0.032 1.00 43.41 108 SER A N 1
ATOM 874 C CA . SER A 1 108 ? 18.098 0.905 1.246 1.00 43.41 108 SER A CA 1
ATOM 875 C C . SER A 1 108 ? 17.321 0.273 2.411 1.00 43.41 108 SER A C 1
ATOM 877 O O . SER A 1 108 ? 17.732 0.441 3.559 1.00 43.41 108 SER A O 1
ATOM 879 N N . VAL A 1 109 ? 16.247 -0.497 2.166 1.00 53.25 109 VAL A N 1
ATOM 880 C CA . VAL A 1 109 ? 15.448 -1.123 3.244 1.00 53.25 109 VAL A CA 1
ATOM 881 C C . VAL A 1 109 ? 15.079 -2.577 2.910 1.00 53.25 109 VAL A C 1
ATOM 883 O O . VAL A 1 109 ? 14.129 -2.815 2.161 1.00 53.25 109 VAL A O 1
ATOM 886 N N . PRO A 1 110 ? 15.766 -3.569 3.510 1.00 62.34 110 PRO A N 1
ATOM 887 C CA . PRO A 1 110 ? 15.497 -4.988 3.291 1.00 62.34 110 PRO A CA 1
ATOM 888 C C . PRO A 1 110 ? 14.021 -5.377 3.525 1.00 62.34 110 PRO A C 1
ATOM 890 O O . PRO A 1 110 ? 13.467 -5.008 4.566 1.00 62.34 110 PRO A O 1
ATOM 893 N N . PRO A 1 111 ? 13.399 -6.211 2.663 1.00 64.44 111 PRO A N 1
ATOM 894 C CA . PRO A 1 111 ? 12.010 -6.689 2.798 1.00 64.44 111 PRO A CA 1
ATOM 895 C C . PRO A 1 111 ? 11.627 -7.231 4.187 1.00 64.44 111 PRO A C 1
ATOM 897 O O . PRO A 1 111 ? 10.480 -7.117 4.618 1.00 64.44 111 PRO A O 1
ATOM 900 N N . ARG A 1 112 ? 12.596 -7.776 4.938 1.00 64.19 112 ARG A N 1
ATOM 901 C CA . ARG A 1 112 ? 12.428 -8.230 6.333 1.00 64.19 112 ARG A CA 1
ATOM 902 C C . ARG A 1 112 ? 12.027 -7.122 7.321 1.00 64.19 112 ARG A C 1
ATOM 904 O O . ARG A 1 112 ? 11.382 -7.419 8.328 1.00 64.19 112 ARG A O 1
ATOM 911 N N . ILE A 1 113 ? 12.409 -5.871 7.058 1.00 69.94 113 ILE A N 1
ATOM 912 C CA . ILE A 1 113 ? 12.174 -4.726 7.953 1.00 69.94 113 ILE A CA 1
ATOM 913 C C . ILE A 1 113 ? 10.749 -4.188 7.777 1.00 69.94 113 ILE A C 1
ATOM 915 O O . ILE A 1 113 ? 10.110 -3.815 8.759 1.00 69.94 113 ILE A O 1
ATOM 919 N N . TRP A 1 114 ? 10.198 -4.261 6.565 1.00 70.31 114 TRP A N 1
ATOM 920 C CA . TRP A 1 114 ? 8.863 -3.764 6.232 1.00 70.31 114 TRP A CA 1
ATOM 921 C C . TRP A 1 114 ? 7.772 -4.428 7.081 1.00 70.31 114 TRP A C 1
ATOM 923 O O . TRP A 1 114 ? 7.499 -5.622 6.959 1.00 70.31 114 TRP A O 1
ATOM 933 N N . GLY A 1 115 ? 7.155 -3.672 7.987 1.00 82.25 115 GLY A N 1
ATOM 934 C CA . GLY A 1 115 ? 5.947 -4.092 8.703 1.00 82.25 115 GLY A CA 1
ATOM 935 C C . GLY A 1 115 ? 4.713 -3.688 7.912 1.00 82.25 115 GLY A C 1
ATOM 936 O O . GLY A 1 115 ? 3.993 -4.545 7.401 1.00 82.25 115 GLY A O 1
ATOM 937 N N . THR A 1 116 ? 4.534 -2.377 7.782 1.00 91.00 116 THR A N 1
ATOM 938 C CA . THR A 1 116 ? 3.503 -1.738 6.966 1.00 91.00 116 THR A CA 1
ATOM 939 C C . THR A 1 116 ? 3.857 -1.815 5.489 1.00 91.00 116 THR A C 1
ATOM 941 O O . THR A 1 116 ? 4.994 -1.533 5.125 1.00 91.00 116 THR A O 1
ATOM 944 N N . TRP A 1 117 ? 2.894 -2.190 4.652 1.00 92.69 117 TRP A N 1
ATOM 945 C CA . TRP A 1 117 ? 3.067 -2.265 3.197 1.00 92.69 117 TRP A CA 1
ATOM 946 C C . TRP A 1 117 ? 1.893 -1.659 2.411 1.00 92.69 117 TRP A C 1
ATOM 948 O O . TRP A 1 117 ? 1.982 -1.551 1.194 1.00 92.69 117 TRP A O 1
ATOM 958 N N . ALA A 1 118 ? 0.853 -1.174 3.092 1.00 96.69 118 ALA A N 1
ATOM 959 C CA . ALA A 1 118 ? -0.098 -0.219 2.529 1.00 96.69 118 ALA A CA 1
ATOM 960 C C . ALA A 1 118 ? -0.469 0.836 3.581 1.00 96.69 118 ALA A C 1
ATOM 962 O O . ALA A 1 118 ? -0.561 0.523 4.772 1.00 96.69 118 ALA A O 1
ATOM 963 N N . SER A 1 119 ? -0.638 2.083 3.149 1.00 97.25 119 SER A N 1
ATOM 964 C CA . SER A 1 119 ? -0.933 3.231 4.002 1.00 97.25 119 SER A CA 1
ATOM 965 C C . SER A 1 119 ? -1.927 4.162 3.321 1.00 97.25 119 SER A C 1
ATOM 967 O O . SER A 1 119 ? -1.701 4.581 2.188 1.00 97.25 119 SER A O 1
ATOM 969 N N . PHE A 1 120 ? -2.964 4.549 4.054 1.00 98.38 120 PHE A N 1
ATOM 970 C CA . PHE A 1 120 ? -4.006 5.473 3.613 1.00 98.38 120 PHE A CA 1
ATOM 971 C C . PHE A 1 120 ? -4.156 6.570 4.667 1.00 98.38 120 PHE A C 1
ATOM 973 O O . PHE A 1 120 ? -4.174 6.281 5.865 1.00 98.38 120 PHE A O 1
ATOM 980 N N . SER A 1 121 ? -4.223 7.823 4.233 1.00 98.06 121 SER A N 1
ATOM 981 C CA . SER A 1 121 ? -4.390 8.986 5.103 1.00 98.06 121 SER A CA 1
ATOM 982 C C . SER A 1 121 ? -5.658 9.724 4.704 1.00 98.06 121 SER A C 1
ATOM 984 O O . SER A 1 121 ? -5.756 10.173 3.566 1.00 98.06 121 SER A O 1
ATOM 986 N N . LEU A 1 122 ? -6.595 9.882 5.634 1.00 98.38 122 LEU A N 1
ATOM 987 C CA . LEU A 1 122 ? -7.817 10.665 5.452 1.00 98.38 122 LEU A CA 1
ATOM 988 C C . LEU A 1 122 ? -7.651 12.036 6.121 1.00 98.38 122 LEU A C 1
ATOM 990 O O . LEU A 1 122 ? -6.936 12.133 7.127 1.00 98.38 122 LEU A O 1
ATOM 994 N N . PRO A 1 123 ? -8.300 13.101 5.620 1.00 97.12 123 PRO A N 1
ATOM 995 C CA . PRO A 1 123 ? -8.388 14.346 6.373 1.00 97.12 123 PRO A CA 1
ATOM 996 C C . PRO A 1 123 ? -9.100 14.103 7.707 1.00 97.12 123 PRO A C 1
ATOM 998 O O . PRO A 1 123 ? -10.038 13.312 7.783 1.00 97.12 123 PRO A O 1
ATOM 1001 N N . PHE A 1 124 ? -8.665 14.783 8.774 1.00 97.19 124 PHE A N 1
ATOM 1002 C CA . PHE A 1 124 ? -9.292 14.602 10.088 1.00 97.19 124 PHE A CA 1
ATOM 1003 C C . PHE A 1 124 ? -10.768 15.034 10.115 1.00 97.19 124 PHE A C 1
ATOM 1005 O O . PHE A 1 124 ? -11.528 14.537 10.936 1.00 97.19 124 PHE A O 1
ATOM 1012 N N . SER A 1 125 ? -11.209 15.873 9.173 1.00 96.62 125 SER A N 1
ATOM 1013 C CA . SER A 1 125 ? -12.625 16.222 8.997 1.00 96.62 125 SER A CA 1
ATOM 1014 C C . SER A 1 125 ? -13.537 15.013 8.748 1.00 96.62 125 SER A C 1
ATOM 1016 O O . SER A 1 125 ? -14.728 15.115 9.003 1.00 96.62 125 SER A O 1
ATOM 1018 N N . ALA A 1 126 ? -12.999 13.873 8.297 1.00 97.62 126 ALA A N 1
ATOM 1019 C CA . ALA A 1 126 ? -13.759 12.631 8.141 1.00 97.62 126 ALA A CA 1
ATOM 1020 C C . ALA A 1 126 ? -14.072 11.928 9.479 1.00 97.62 126 ALA A C 1
ATOM 1022 O O . ALA A 1 126 ? -14.832 10.967 9.497 1.00 97.62 126 ALA A O 1
ATOM 1023 N N . TYR A 1 127 ? -13.468 12.357 10.594 1.00 97.75 127 TYR A N 1
ATOM 1024 C CA . TYR A 1 127 ? -13.567 11.666 11.882 1.00 97.75 127 TYR A CA 1
ATOM 1025 C C . TYR A 1 127 ? -15.012 11.509 12.366 1.00 97.75 127 TYR A C 1
ATOM 1027 O O . TYR A 1 127 ? -15.423 10.384 12.638 1.00 97.75 127 TYR A O 1
ATOM 1035 N N . GLU A 1 128 ? -15.765 12.610 12.453 1.00 97.00 128 GLU A N 1
ATOM 1036 C CA . GLU A 1 128 ? -17.133 12.586 12.993 1.00 97.00 128 GLU A CA 1
ATOM 1037 C C . GLU A 1 128 ? -18.046 11.722 12.119 1.00 97.00 128 GLU A C 1
ATOM 1039 O O . GLU A 1 128 ? -18.703 10.821 12.625 1.00 97.00 128 GLU A O 1
ATOM 1044 N N . GLU A 1 129 ? -17.982 11.883 10.793 1.00 97.81 129 GLU A N 1
ATOM 1045 C CA . GLU A 1 129 ? -18.786 11.084 9.860 1.00 97.81 129 GLU A CA 1
ATOM 1046 C C . GLU A 1 129 ? -18.501 9.578 9.988 1.00 97.81 129 GLU A C 1
ATOM 1048 O O . GLU A 1 129 ? -19.428 8.770 10.018 1.00 97.81 129 GLU A O 1
ATOM 1053 N N . ILE A 1 130 ? -17.229 9.187 10.128 1.00 97.88 130 ILE A N 1
ATOM 1054 C CA . ILE A 1 130 ? -16.846 7.783 10.331 1.00 97.88 130 ILE A CA 1
ATOM 1055 C C . ILE A 1 130 ? -17.371 7.254 11.669 1.00 97.88 130 ILE A C 1
ATOM 1057 O O . ILE A 1 130 ? -17.850 6.122 11.738 1.00 97.88 130 ILE A O 1
ATOM 1061 N N . VAL A 1 131 ? -17.237 8.030 12.746 1.00 96.69 131 VAL A N 1
ATOM 1062 C CA . VAL A 1 131 ? -17.646 7.609 14.093 1.00 96.69 131 VAL A CA 1
ATOM 1063 C C . VAL A 1 131 ? -19.165 7.504 14.202 1.00 96.69 131 VAL A C 1
ATOM 1065 O O . VAL A 1 131 ? -19.661 6.532 14.778 1.00 96.69 131 VAL A O 1
ATOM 1068 N N . ASP A 1 132 ? -19.893 8.452 13.621 1.00 96.50 132 ASP A N 1
ATOM 1069 C CA . ASP A 1 132 ? -21.353 8.465 13.592 1.00 96.50 132 ASP A CA 1
ATOM 1070 C C . ASP A 1 132 ? -21.891 7.340 12.708 1.00 96.50 132 ASP A C 1
ATOM 1072 O O . ASP A 1 132 ? -22.757 6.571 13.136 1.00 96.50 132 ASP A O 1
ATOM 1076 N N . GLY A 1 133 ? -21.307 7.163 11.519 1.00 96.38 133 GLY A N 1
ATOM 1077 C CA . GLY A 1 133 ? -21.668 6.099 10.584 1.00 96.38 133 GLY A CA 1
ATOM 1078 C C . GLY A 1 133 ? -21.366 4.685 11.088 1.00 96.38 133 GLY A C 1
ATOM 1079 O O . GLY A 1 133 ? -21.913 3.721 10.560 1.00 96.38 133 GLY A O 1
ATOM 1080 N N . LEU A 1 134 ? -20.522 4.539 12.116 1.00 96.62 134 LEU A N 1
ATOM 1081 C CA . LEU A 1 134 ? -20.209 3.258 12.763 1.00 96.62 134 LEU A CA 1
ATOM 1082 C C . LEU A 1 134 ? -20.719 3.173 14.211 1.00 96.62 134 LEU A C 1
ATOM 1084 O O . LEU A 1 134 ? -20.325 2.266 14.951 1.00 96.62 134 LEU A O 1
ATOM 1088 N N . SER A 1 135 ? -21.581 4.102 14.629 1.00 94.12 135 SER A N 1
ATOM 1089 C CA . SER A 1 135 ? -22.015 4.247 16.023 1.00 94.12 135 SER A CA 1
ATOM 1090 C C . SER A 1 135 ? -22.730 3.014 16.582 1.00 94.12 135 SER A C 1
ATOM 1092 O O . SER A 1 135 ? -22.490 2.643 17.730 1.00 94.12 135 SER A O 1
ATOM 1094 N N . GLU A 1 136 ? -23.526 2.322 15.766 1.00 94.06 136 GLU A N 1
ATOM 1095 C CA . GLU A 1 136 ? -24.235 1.094 16.155 1.00 94.06 136 GLU A CA 1
ATOM 1096 C C . GLU A 1 136 ? -23.305 -0.103 16.429 1.00 94.06 136 GLU A C 1
ATOM 1098 O O . GLU A 1 136 ? -23.693 -1.053 17.106 1.00 94.06 136 GLU A O 1
ATOM 1103 N N . PHE A 1 137 ? -22.057 -0.053 15.948 1.00 94.12 137 PHE A N 1
ATOM 1104 C CA . PHE A 1 137 ? -21.051 -1.100 16.160 1.00 94.12 137 PHE A CA 1
ATOM 1105 C C . PHE A 1 137 ? -20.127 -0.813 17.345 1.00 94.12 137 PHE A C 1
ATOM 1107 O O . PHE A 1 137 ? -19.217 -1.606 17.621 1.00 94.12 137 PHE A O 1
ATOM 1114 N N . LYS A 1 138 ? -20.322 0.313 18.041 1.00 89.06 138 LYS A N 1
ATOM 1115 C CA . LYS A 1 138 ? -19.556 0.639 19.245 1.00 89.06 138 LYS A CA 1
ATOM 1116 C C . LYS A 1 138 ? -19.785 -0.426 20.314 1.00 89.06 138 LYS A C 1
ATOM 1118 O O . LYS A 1 138 ? -20.867 -0.985 20.464 1.00 89.06 138 LYS A O 1
ATOM 1123 N N . GLY A 1 139 ? -18.729 -0.723 21.058 1.00 82.81 139 GLY A N 1
ATOM 1124 C CA . GLY A 1 139 ? -18.774 -1.681 22.159 1.00 82.81 139 GLY A CA 1
ATOM 1125 C C . GLY A 1 139 ? -17.782 -1.280 23.238 1.00 82.81 139 GLY A C 1
ATOM 1126 O O . GLY A 1 139 ? -17.193 -0.209 23.170 1.00 82.81 139 GLY A O 1
ATOM 1127 N N . ASP A 1 140 ? -17.522 -2.159 24.201 1.00 77.44 140 ASP A N 1
ATOM 1128 C CA . ASP A 1 140 ? -16.707 -1.818 25.379 1.00 77.44 140 ASP A CA 1
ATOM 1129 C C . ASP A 1 140 ? -15.232 -1.469 25.073 1.00 77.44 140 ASP A C 1
ATOM 1131 O O . ASP A 1 140 ? -14.467 -1.132 25.975 1.00 77.44 140 ASP A O 1
ATOM 1135 N N . GLY A 1 141 ? -14.772 -1.617 23.821 1.00 77.94 141 GLY A N 1
ATOM 1136 C CA . GLY A 1 141 ? -13.385 -1.339 23.421 1.00 77.94 141 GLY A CA 1
ATOM 1137 C C . GLY A 1 141 ? -12.338 -2.218 24.123 1.00 77.94 141 GLY A C 1
ATOM 1138 O O . GLY A 1 141 ? -11.138 -1.922 24.097 1.00 77.94 141 GLY A O 1
ATOM 1139 N N . ASN A 1 142 ? -12.775 -3.308 24.761 1.00 85.44 142 ASN A N 1
ATOM 1140 C CA . ASN A 1 142 ? -11.934 -4.146 25.604 1.00 85.44 142 ASN A CA 1
ATOM 1141 C C . ASN A 1 142 ? -10.731 -4.716 24.836 1.00 85.44 142 ASN A C 1
ATOM 1143 O O . ASN A 1 142 ? -10.844 -5.324 23.769 1.00 85.44 142 ASN A O 1
ATOM 1147 N N . GLY A 1 143 ? -9.545 -4.537 25.421 1.00 89.06 143 GLY A N 1
ATOM 1148 C CA . GLY A 1 143 ? -8.288 -5.028 24.859 1.00 89.06 143 GLY A CA 1
ATOM 1149 C C . GLY A 1 143 ? -7.699 -4.168 23.739 1.00 89.06 143 GLY A C 1
ATOM 1150 O O . GLY A 1 143 ? -6.740 -4.617 23.103 1.00 89.06 143 GLY A O 1
ATOM 1151 N N . ILE A 1 144 ? -8.221 -2.960 23.503 1.00 93.81 144 ILE A N 1
ATOM 1152 C CA . ILE A 1 144 ? -7.592 -1.958 22.638 1.00 93.81 144 ILE A CA 1
ATOM 1153 C C . ILE A 1 144 ? -6.608 -1.116 23.452 1.00 93.81 144 ILE A C 1
ATOM 1155 O O . ILE A 1 144 ? -6.927 -0.547 24.495 1.00 93.81 144 ILE A O 1
ATOM 1159 N N . TYR A 1 145 ? -5.390 -1.026 22.941 1.00 93.94 145 TYR A N 1
ATOM 1160 C CA . TYR A 1 145 ? -4.290 -0.261 23.507 1.00 93.94 145 TYR A CA 1
ATOM 1161 C C . TYR A 1 145 ? -3.806 0.760 22.484 1.00 93.94 145 TYR A C 1
ATOM 1163 O O . TYR A 1 145 ? -4.005 0.577 21.284 1.00 93.94 145 TYR A O 1
ATOM 1171 N N . THR A 1 146 ? -3.134 1.810 22.945 1.00 94.88 146 THR A N 1
ATOM 1172 C CA . THR A 1 146 ? -2.541 2.829 22.076 1.00 94.88 146 THR A CA 1
ATOM 1173 C C . THR A 1 146 ? -1.024 2.825 22.179 1.00 94.88 146 THR A C 1
ATOM 1175 O O . THR A 1 146 ? -0.426 2.387 23.167 1.00 94.88 146 THR A O 1
ATOM 1178 N N . ALA A 1 147 ? -0.385 3.256 21.104 1.00 92.75 147 ALA A N 1
ATOM 1179 C CA . ALA A 1 147 ? 1.035 3.536 21.043 1.00 92.75 147 ALA A CA 1
ATOM 1180 C C . ALA A 1 147 ? 1.246 4.814 20.240 1.00 92.75 147 ALA A C 1
ATOM 1182 O O . ALA A 1 147 ? 0.472 5.116 19.335 1.00 92.75 147 ALA A O 1
ATOM 1183 N N . SER A 1 148 ? 2.312 5.539 20.557 1.00 90.50 148 SER A N 1
ATOM 1184 C CA . SER A 1 148 ? 2.717 6.736 19.834 1.00 90.50 148 SER A CA 1
ATOM 1185 C C . SER A 1 148 ? 4.049 6.518 19.127 1.00 90.50 148 SER A C 1
ATOM 1187 O O . SER A 1 148 ? 4.903 5.766 19.602 1.00 90.50 148 SER A O 1
ATOM 1189 N N . ASN A 1 149 ? 4.215 7.181 17.989 1.00 87.19 149 ASN A N 1
ATOM 1190 C CA . ASN A 1 149 ? 5.476 7.342 17.279 1.00 87.19 149 ASN A CA 1
ATOM 1191 C C . ASN A 1 149 ? 5.603 8.808 16.843 1.00 87.19 149 ASN A C 1
ATOM 1193 O O . ASN A 1 149 ? 4.632 9.409 16.388 1.00 87.19 149 ASN A O 1
ATOM 1197 N N . GLY A 1 150 ? 6.802 9.376 16.942 1.00 80.44 150 GLY A N 1
ATOM 1198 C CA . GLY A 1 150 ? 7.076 10.752 16.524 1.00 80.44 150 GLY A CA 1
ATOM 1199 C C . GLY A 1 150 ? 7.882 11.532 17.555 1.00 80.44 150 GLY A C 1
ATOM 1200 O O . GLY A 1 150 ? 8.138 11.064 18.663 1.00 80.44 150 GLY A O 1
ATOM 1201 N N . SER A 1 151 ? 8.300 12.730 17.168 1.00 70.12 151 SER A N 1
ATOM 1202 C CA . SER A 1 151 ? 9.055 13.659 18.008 1.00 70.12 151 SER A CA 1
ATOM 1203 C C . SER A 1 151 ? 8.701 15.089 17.619 1.00 70.12 151 SER A C 1
ATOM 1205 O O . SER A 1 151 ? 8.492 15.333 16.436 1.00 70.12 151 SER A O 1
ATOM 1207 N N . ARG A 1 152 ? 8.676 16.005 18.603 1.00 65.19 152 ARG A N 1
ATOM 1208 C CA . ARG A 1 152 ? 8.564 17.478 18.474 1.00 65.19 152 ARG A CA 1
ATOM 1209 C C . ARG A 1 152 ? 7.832 17.972 17.211 1.00 65.19 152 ARG A C 1
ATOM 1211 O O . ARG A 1 152 ? 8.443 18.138 16.163 1.00 65.19 152 ARG A O 1
ATOM 1218 N N . GLY A 1 153 ? 6.543 18.284 17.352 1.00 75.81 153 GLY A N 1
ATOM 1219 C CA . GLY A 1 153 ? 5.745 18.969 16.326 1.00 75.81 153 GLY A CA 1
ATOM 1220 C C . GLY A 1 153 ? 4.780 18.062 15.565 1.00 75.81 153 GLY A C 1
ATOM 1221 O O . GLY A 1 153 ? 3.686 18.519 15.258 1.00 75.81 153 GLY A O 1
ATOM 1222 N N . ARG A 1 154 ? 5.120 16.777 15.358 1.00 90.38 154 ARG A N 1
ATOM 1223 C CA . ARG A 1 154 ? 4.235 15.777 14.731 1.00 90.38 154 ARG A CA 1
ATOM 1224 C C . ARG A 1 154 ? 4.258 14.447 15.490 1.00 90.38 154 ARG A C 1
ATOM 1226 O O . ARG A 1 154 ? 5.314 13.831 15.642 1.00 90.38 154 ARG A O 1
ATOM 1233 N N . ILE A 1 155 ? 3.099 14.004 15.969 1.00 92.00 155 ILE A N 1
ATOM 1234 C CA . ILE A 1 155 ? 2.927 12.778 16.761 1.00 92.00 155 ILE A CA 1
ATOM 1235 C C . ILE A 1 155 ? 1.838 11.933 16.111 1.00 92.00 155 ILE A C 1
ATOM 1237 O O . ILE A 1 155 ? 0.714 12.385 15.951 1.00 92.00 155 ILE A O 1
ATOM 1241 N N . GLU A 1 156 ? 2.150 10.690 15.766 1.00 93.81 156 GLU A N 1
ATOM 1242 C CA . GLU A 1 156 ? 1.155 9.702 15.363 1.00 93.81 156 GLU A CA 1
ATOM 1243 C C . GLU A 1 156 ? 0.814 8.824 16.564 1.00 93.81 156 GLU A C 1
ATOM 1245 O O . GLU A 1 156 ? 1.692 8.142 17.096 1.00 93.81 156 GLU A O 1
ATOM 1250 N N . VAL A 1 157 ? -0.453 8.804 16.974 1.00 95.00 157 VAL A N 1
ATOM 1251 C CA . VAL A 1 157 ? -0.966 7.803 17.917 1.00 95.00 157 VAL A CA 1
ATOM 1252 C C . VAL A 1 157 ? -1.815 6.817 17.140 1.00 95.00 157 VAL A C 1
ATOM 1254 O O . VAL A 1 157 ? -2.652 7.211 16.338 1.00 95.00 157 VAL A O 1
ATOM 1257 N N . TYR A 1 158 ? -1.603 5.528 17.375 1.00 95.75 158 TYR A N 1
ATOM 1258 C CA . TYR A 1 158 ? -2.362 4.458 16.745 1.00 95.75 158 TYR A CA 1
ATOM 1259 C C . TYR A 1 158 ? -2.792 3.410 17.763 1.00 95.75 158 TYR A C 1
ATOM 1261 O O . TYR A 1 158 ? -2.132 3.188 18.783 1.00 95.75 158 TYR A O 1
ATOM 1269 N N . ALA A 1 159 ? -3.897 2.743 17.459 1.00 95.56 159 ALA A N 1
ATOM 1270 C CA . ALA A 1 159 ? -4.452 1.673 18.262 1.00 95.56 159 ALA A CA 1
ATOM 1271 C C . ALA A 1 159 ? -4.020 0.286 17.770 1.00 95.56 159 ALA A C 1
ATOM 1273 O O . ALA A 1 159 ? -3.746 0.051 16.587 1.00 95.56 159 ALA A O 1
ATOM 1274 N N . TYR A 1 160 ? -3.972 -0.654 18.710 1.00 93.94 160 TYR A N 1
ATOM 1275 C CA . TYR A 1 160 ? -3.748 -2.073 18.469 1.00 93.94 160 TYR A CA 1
ATOM 1276 C C . TYR A 1 160 ? -4.551 -2.929 19.449 1.00 93.94 160 TYR A C 1
ATOM 1278 O O . TYR A 1 160 ? -4.779 -2.532 20.591 1.00 93.9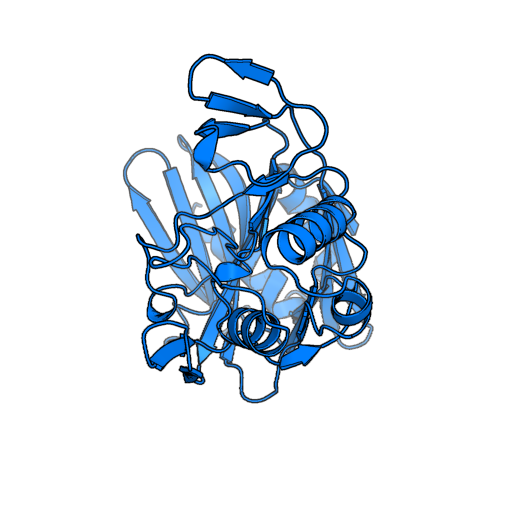4 160 TYR A O 1
ATOM 1286 N N . LYS A 1 161 ? -4.967 -4.126 19.016 1.00 92.75 161 LYS A N 1
ATOM 1287 C CA . LYS A 1 161 ? -5.784 -5.029 19.840 1.00 92.75 161 LYS A CA 1
ATOM 1288 C C . LYS A 1 161 ? -4.956 -6.184 20.397 1.00 92.75 161 LYS A C 1
ATOM 1290 O O . LYS A 1 161 ? -4.393 -6.977 19.643 1.00 92.75 161 LYS A O 1
ATOM 1295 N N . GLY A 1 162 ? -4.925 -6.310 21.721 1.00 89.31 162 GLY A N 1
ATOM 1296 C CA . GLY A 1 162 ? -4.132 -7.298 22.456 1.00 89.31 162 GLY A CA 1
ATOM 1297 C C . GLY A 1 162 ? -2.689 -6.845 22.715 1.00 89.31 162 GLY A C 1
ATOM 1298 O O . GLY A 1 162 ? -2.015 -6.312 21.835 1.00 89.31 162 GLY A O 1
ATOM 1299 N N . ARG A 1 163 ? -2.186 -7.103 23.930 1.00 81.81 163 ARG A N 1
ATOM 1300 C CA . ARG A 1 163 ? -0.925 -6.538 24.462 1.00 81.81 163 ARG A CA 1
ATOM 1301 C C . ARG A 1 163 ? 0.325 -6.805 23.614 1.00 81.81 163 ARG A C 1
ATOM 1303 O O . ARG A 1 163 ? 1.267 -6.026 23.655 1.00 81.81 163 ARG A O 1
ATOM 1310 N N . THR A 1 164 ? 0.345 -7.886 22.838 1.00 82.06 164 THR A N 1
ATOM 1311 C CA . THR A 1 164 ? 1.506 -8.311 22.035 1.00 82.06 164 THR A CA 1
ATOM 1312 C C . THR A 1 164 ? 1.417 -7.913 20.559 1.00 82.06 164 THR A C 1
ATOM 1314 O O . THR A 1 164 ? 2.276 -8.298 19.770 1.00 82.06 164 THR A O 1
ATOM 1317 N N . ARG A 1 165 ? 0.388 -7.153 20.151 1.00 84.94 165 ARG A N 1
ATOM 1318 C CA . ARG A 1 165 ? 0.113 -6.834 18.735 1.00 84.94 165 ARG A CA 1
ATOM 1319 C C . ARG A 1 165 ? 0.412 -5.388 18.339 1.00 84.94 165 ARG A C 1
ATOM 1321 O O . ARG A 1 165 ? -0.090 -4.927 17.315 1.00 84.94 165 ARG A O 1
ATOM 1328 N N . LYS A 1 166 ? 1.271 -4.694 19.095 1.00 85.94 166 LYS A N 1
ATOM 1329 C CA . LYS A 1 166 ? 1.703 -3.311 18.812 1.00 85.94 166 LYS A CA 1
ATOM 1330 C C . LYS A 1 166 ? 2.180 -3.120 17.363 1.00 85.94 166 LYS A C 1
ATOM 1332 O O . LYS A 1 166 ? 1.874 -2.114 16.730 1.00 85.94 166 LYS A O 1
ATOM 1337 N N . ASP A 1 167 ? 2.857 -4.116 16.795 1.00 85.75 167 ASP A N 1
ATOM 1338 C CA . ASP A 1 167 ? 3.368 -4.044 15.420 1.00 85.75 167 ASP A CA 1
ATOM 1339 C C . ASP A 1 167 ? 2.317 -4.292 14.328 1.00 85.75 167 ASP A C 1
ATOM 1341 O O . ASP A 1 167 ? 2.585 -3.996 13.163 1.00 85.75 167 ASP A O 1
ATOM 1345 N N . LEU A 1 168 ? 1.134 -4.805 14.679 1.00 90.88 168 LEU A N 1
ATOM 1346 C CA . LEU A 1 168 ? 0.080 -5.190 13.735 1.00 90.88 168 LEU A CA 1
ATOM 1347 C C . LEU A 1 168 ? -1.108 -4.223 13.727 1.00 90.88 168 LEU A C 1
ATOM 1349 O O . LEU A 1 168 ? -1.573 -3.885 12.648 1.00 90.88 168 LEU A O 1
ATOM 1353 N N . GLY A 1 169 ? -1.582 -3.769 14.889 1.00 95.12 169 GLY A N 1
ATOM 1354 C CA . GLY A 1 169 ? -2.834 -3.009 14.988 1.00 95.12 169 GLY A CA 1
ATOM 1355 C C . GLY A 1 169 ? -4.041 -3.893 15.333 1.00 95.12 169 GLY A C 1
ATOM 1356 O O . GLY A 1 169 ? -3.900 -4.882 16.061 1.00 95.12 169 GLY A O 1
ATOM 1357 N N . ILE A 1 170 ? -5.233 -3.531 14.854 1.00 96.81 170 ILE A N 1
ATOM 1358 C CA . ILE A 1 170 ? -6.444 -4.358 14.981 1.00 96.81 170 ILE A CA 1
ATOM 1359 C C . ILE A 1 170 ? -6.406 -5.543 13.999 1.00 96.81 170 ILE A C 1
ATOM 1361 O O . ILE A 1 170 ? -5.702 -5.472 12.988 1.00 96.81 170 ILE A O 1
ATOM 1365 N N . PRO A 1 171 ? -7.110 -6.657 14.269 1.00 96.50 171 PRO A N 1
ATOM 1366 C CA . PRO A 1 171 ? -7.089 -7.828 13.397 1.00 96.50 171 PRO A CA 1
ATOM 1367 C C . PRO A 1 171 ? -7.669 -7.532 12.008 1.00 96.50 171 PRO A C 1
ATOM 1369 O O . PRO A 1 171 ? -8.737 -6.940 11.890 1.00 96.50 171 PRO A O 1
ATOM 1372 N N . VAL A 1 172 ? -6.983 -8.006 10.966 1.00 98.12 172 VAL A N 1
ATOM 1373 C CA . VAL A 1 172 ? -7.471 -7.975 9.579 1.00 98.12 172 VAL A CA 1
ATOM 1374 C C . VAL A 1 172 ? -7.905 -9.379 9.172 1.00 98.12 172 VAL A C 1
ATOM 1376 O O . VAL A 1 172 ? -7.132 -10.331 9.301 1.00 98.12 172 VAL A O 1
ATOM 1379 N N . PHE A 1 173 ? -9.129 -9.508 8.667 1.00 97.69 173 PHE A N 1
ATOM 1380 C CA . PHE A 1 173 ? -9.750 -10.783 8.292 1.00 97.69 173 PHE A CA 1
ATOM 1381 C C . PHE A 1 173 ? -9.543 -11.123 6.819 1.00 97.69 173 PHE A C 1
ATOM 1383 O O . PHE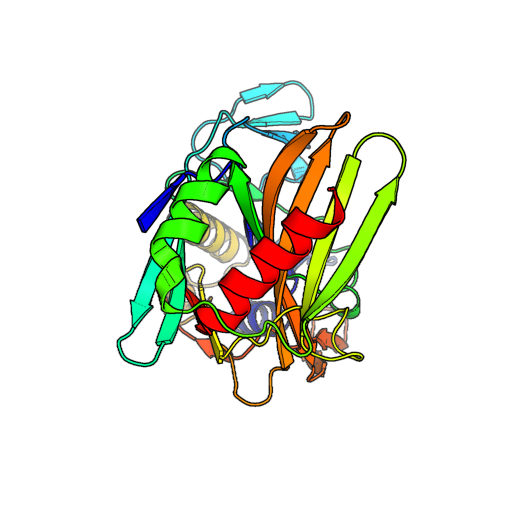 A 1 173 ? -9.404 -12.295 6.474 1.00 97.69 173 PHE A O 1
ATOM 1390 N N . GLY A 1 174 ? -9.415 -10.104 5.974 1.00 98.06 174 GLY A N 1
ATOM 1391 C CA . GLY A 1 174 ? -9.159 -10.243 4.547 1.00 98.06 174 GLY A CA 1
ATOM 1392 C C . GLY A 1 174 ? -8.517 -8.985 3.980 1.00 98.06 174 GLY A C 1
ATOM 1393 O O . GLY A 1 174 ? -8.666 -7.905 4.539 1.00 98.06 174 GLY A O 1
ATOM 1394 N N . TYR A 1 175 ? -7.788 -9.136 2.884 1.00 98.56 175 TYR A N 1
ATOM 1395 C CA . TYR A 1 175 ? -7.426 -8.041 1.991 1.00 98.56 175 TYR A CA 1
ATOM 1396 C C . TYR A 1 175 ? -7.159 -8.606 0.599 1.00 98.56 175 TYR A C 1
ATOM 1398 O O . TYR A 1 175 ? -6.794 -9.783 0.482 1.00 98.56 175 TYR A O 1
ATOM 1406 N N . SER A 1 176 ? -7.309 -7.758 -0.410 1.00 98.31 176 SER A N 1
ATOM 1407 C CA . SER A 1 176 ? -6.805 -7.949 -1.768 1.00 98.31 176 SER A CA 1
ATOM 1408 C C . SER A 1 176 ? -6.275 -6.606 -2.256 1.00 98.31 176 SER A C 1
ATOM 1410 O O . SER A 1 176 ? -6.935 -5.594 -2.037 1.00 98.31 176 SER A O 1
ATOM 1412 N N . LEU A 1 177 ? -5.065 -6.578 -2.812 1.00 97.94 177 LEU A N 1
ATOM 1413 C CA . LEU A 1 177 ? -4.476 -5.402 -3.461 1.00 97.94 177 LEU A CA 1
ATOM 1414 C C . LEU A 1 177 ? -3.700 -5.885 -4.688 1.00 97.94 177 LEU A C 1
ATOM 1416 O O . LEU A 1 177 ? -2.849 -6.772 -4.558 1.00 97.94 177 LEU A O 1
ATOM 1420 N N . GLY A 1 178 ? -3.980 -5.317 -5.859 1.00 96.88 178 GLY A N 1
ATOM 1421 C CA . GLY A 1 178 ? -3.418 -5.760 -7.138 1.00 96.88 178 GLY A CA 1
ATOM 1422 C C . GLY A 1 178 ? -2.871 -4.639 -8.014 1.00 96.88 178 GLY A C 1
ATOM 1423 O O . GLY A 1 178 ? -3.150 -3.466 -7.791 1.00 96.88 178 GLY A O 1
ATOM 1424 N N . LEU A 1 179 ? -2.064 -5.012 -9.004 1.00 97.12 179 LEU A N 1
ATOM 1425 C CA . LEU A 1 179 ? -1.571 -4.117 -10.057 1.00 97.12 179 LEU A CA 1
ATOM 1426 C C . LEU A 1 179 ? -2.315 -4.292 -11.392 1.00 97.12 179 LEU A C 1
ATOM 1428 O O . LEU A 1 179 ? -2.006 -3.567 -12.333 1.00 97.12 179 LEU A O 1
ATOM 1432 N N . HIS A 1 180 ? -3.241 -5.253 -11.497 1.00 95.25 180 HIS A N 1
ATOM 1433 C CA . HIS A 1 180 ? -4.104 -5.375 -12.680 1.00 95.25 180 HIS A CA 1
ATOM 1434 C C . HIS A 1 180 ? -5.100 -4.213 -12.729 1.00 95.25 180 HIS A C 1
ATOM 1436 O O . HIS A 1 180 ? -5.448 -3.675 -11.678 1.00 95.25 180 HIS A O 1
ATOM 1442 N N . ASP A 1 181 ? -5.500 -3.820 -13.940 1.00 93.31 181 ASP A N 1
ATOM 1443 C CA . ASP A 1 181 ? -6.394 -2.689 -14.246 1.00 93.31 181 ASP A CA 1
ATOM 1444 C C . ASP A 1 181 ? -5.879 -1.307 -13.798 1.00 93.31 181 ASP A C 1
ATOM 1446 O O . ASP A 1 181 ? -6.552 -0.286 -13.940 1.00 93.31 181 ASP A O 1
ATOM 1450 N N . LEU A 1 182 ? -4.630 -1.239 -13.329 1.00 96.81 182 LEU A N 1
ATOM 1451 C CA . LEU A 1 182 ? -3.914 0.009 -13.111 1.00 96.81 182 LEU A CA 1
ATOM 1452 C C . LEU A 1 182 ? -3.137 0.375 -14.377 1.00 96.81 182 LEU A C 1
ATOM 1454 O O . LEU A 1 182 ? -2.009 -0.086 -14.561 1.00 96.81 182 LEU A O 1
ATOM 1458 N N . THR A 1 183 ? -3.689 1.267 -15.203 1.00 97.00 183 THR A N 1
ATOM 1459 C CA . THR A 1 183 ? -3.115 1.714 -16.489 1.00 97.00 183 THR A CA 1
ATOM 1460 C C . THR A 1 183 ? -1.606 1.970 -16.429 1.00 97.00 183 THR A C 1
ATOM 1462 O O . THR A 1 183 ? -0.843 1.350 -17.168 1.00 97.00 183 THR A O 1
ATOM 1465 N N . LEU A 1 184 ? -1.135 2.802 -15.491 1.00 98.12 184 LEU A N 1
ATOM 1466 C CA . LEU A 1 184 ? 0.297 3.112 -15.375 1.00 98.12 184 LEU A CA 1
ATOM 1467 C C . LEU A 1 184 ? 1.155 1.889 -15.017 1.00 98.12 184 LEU A C 1
ATOM 1469 O O . LEU A 1 184 ? 2.320 1.827 -15.408 1.00 98.12 184 LEU A O 1
ATOM 1473 N N . ALA A 1 185 ? 0.613 0.932 -14.254 1.00 97.19 185 ALA A N 1
ATOM 1474 C CA . ALA A 1 185 ? 1.331 -0.280 -13.859 1.00 97.19 185 ALA A CA 1
ATOM 1475 C C . ALA A 1 185 ? 1.439 -1.258 -15.023 1.00 97.19 185 ALA A C 1
ATOM 1477 O O . ALA A 1 185 ? 2.505 -1.834 -15.231 1.00 97.19 185 ALA A O 1
ATOM 1478 N N . GLU A 1 186 ? 0.374 -1.403 -15.807 1.00 96.31 186 GLU A N 1
ATOM 1479 C CA . GLU A 1 186 ? 0.406 -2.212 -17.019 1.00 96.31 186 GLU A CA 1
ATOM 1480 C C . GLU A 1 186 ? 1.385 -1.648 -18.041 1.00 96.31 186 GLU A C 1
ATOM 1482 O O . GLU A 1 186 ? 2.234 -2.383 -18.541 1.00 96.31 186 GLU A O 1
ATOM 1487 N N . GLU A 1 187 ? 1.319 -0.345 -18.314 1.00 97.50 187 GLU A N 1
ATOM 1488 C CA . GLU A 1 187 ? 2.240 0.306 -19.241 1.00 97.50 187 GLU A CA 1
ATOM 1489 C C . GLU A 1 187 ? 3.695 0.183 -18.778 1.00 97.50 187 GLU A C 1
ATOM 1491 O O . GLU A 1 187 ? 4.565 -0.164 -19.574 1.00 97.50 187 GLU A O 1
ATOM 1496 N N . TYR A 1 188 ? 3.959 0.413 -17.488 1.00 97.56 188 TYR A N 1
ATOM 1497 C CA . TYR A 1 188 ? 5.288 0.226 -16.906 1.00 97.56 188 TYR A CA 1
ATOM 1498 C C . TYR A 1 188 ? 5.787 -1.214 -17.087 1.00 97.56 188 TYR A C 1
ATOM 1500 O O . TYR A 1 188 ? 6.927 -1.441 -17.484 1.00 97.56 188 TYR A O 1
ATOM 1508 N N . LEU A 1 189 ? 4.944 -2.215 -16.820 1.00 97.00 189 LEU A N 1
ATOM 1509 C CA . LEU A 1 189 ? 5.341 -3.615 -16.958 1.00 97.00 189 LEU A CA 1
ATOM 1510 C C . LEU A 1 189 ? 5.546 -4.030 -18.420 1.00 97.00 189 LEU A C 1
ATOM 1512 O O . LEU A 1 189 ? 6.426 -4.854 -18.667 1.00 97.00 189 LEU A O 1
ATOM 1516 N N . ARG A 1 190 ? 4.804 -3.456 -19.377 1.00 97.06 190 ARG A N 1
ATOM 1517 C CA . ARG A 1 190 ? 5.026 -3.661 -20.822 1.00 97.06 190 ARG A CA 1
ATOM 1518 C C . ARG A 1 190 ? 6.387 -3.121 -21.260 1.00 97.06 190 ARG A C 1
ATOM 1520 O O . ARG A 1 190 ? 7.161 -3.877 -21.842 1.00 97.06 190 ARG A O 1
ATOM 1527 N N . GLU A 1 191 ? 6.727 -1.887 -20.882 1.00 97.00 191 GLU A N 1
ATOM 1528 C CA . GLU A 1 191 ? 8.058 -1.302 -21.133 1.00 97.00 191 GLU A CA 1
ATOM 1529 C C . GLU A 1 191 ? 9.166 -2.178 -20.534 1.00 97.00 191 GLU A C 1
ATOM 1531 O O . GLU A 1 191 ? 10.163 -2.494 -21.184 1.00 97.00 191 GLU A O 1
ATOM 1536 N N . LYS A 1 192 ? 8.970 -2.658 -19.300 1.00 96.56 192 LYS A N 1
ATOM 1537 C CA . LYS A 1 192 ? 9.937 -3.551 -18.657 1.00 96.56 192 LYS A CA 1
ATOM 1538 C C . LYS A 1 192 ? 10.017 -4.921 -19.306 1.00 96.56 192 LYS A C 1
ATOM 1540 O O . LYS A 1 192 ? 11.105 -5.492 -19.334 1.00 96.56 192 LYS A O 1
ATOM 1545 N N . ALA A 1 193 ? 8.931 -5.461 -19.839 1.00 96.31 193 ALA A N 1
ATOM 1546 C CA . ALA A 1 193 ? 8.985 -6.704 -20.594 1.00 96.31 193 ALA A CA 1
ATOM 1547 C C . ALA A 1 193 ? 9.836 -6.542 -21.858 1.00 96.31 193 ALA A C 1
ATOM 1549 O O . ALA A 1 193 ? 10.741 -7.349 -22.073 1.00 96.31 193 ALA A O 1
ATOM 1550 N N . GLU A 1 194 ? 9.639 -5.457 -22.609 1.00 96.62 194 GLU A N 1
ATOM 1551 C CA . GLU A 1 194 ? 10.441 -5.128 -23.790 1.00 96.62 194 GLU A CA 1
ATOM 1552 C C . GLU A 1 194 ? 11.929 -4.964 -23.442 1.00 96.62 194 GLU A C 1
ATOM 1554 O O . GLU A 1 194 ? 12.774 -5.666 -24.003 1.00 96.62 194 GLU A O 1
ATOM 1559 N N . GLU A 1 195 ? 12.258 -4.144 -22.434 1.00 95.19 195 GLU A N 1
ATOM 1560 C CA . GLU A 1 195 ? 13.639 -3.955 -21.960 1.00 95.19 195 GLU A CA 1
ATOM 1561 C C . GLU A 1 195 ? 14.313 -5.285 -21.583 1.00 95.19 195 GLU A C 1
ATOM 1563 O O . GLU A 1 195 ? 15.519 -5.471 -21.778 1.00 95.19 195 GLU A O 1
ATOM 1568 N N . ASN A 1 196 ? 13.553 -6.233 -21.029 1.00 94.62 196 ASN A N 1
ATOM 1569 C CA . ASN A 1 196 ? 14.052 -7.536 -20.595 1.00 94.62 196 ASN A CA 1
ATOM 1570 C C . ASN A 1 196 ? 13.996 -8.619 -21.689 1.00 94.62 196 ASN A C 1
ATOM 1572 O O . ASN A 1 196 ? 14.512 -9.711 -21.454 1.00 94.62 196 ASN A O 1
ATOM 1576 N N . GLY A 1 197 ? 13.436 -8.340 -22.872 1.00 94.88 197 GLY A N 1
ATOM 1577 C CA . GLY A 1 197 ? 13.219 -9.343 -23.921 1.00 94.88 197 GLY A CA 1
ATOM 1578 C C . GLY A 1 197 ? 12.191 -10.414 -23.533 1.00 94.88 197 GLY A C 1
ATOM 1579 O O . GLY A 1 197 ? 12.270 -11.555 -23.985 1.00 94.88 197 GLY A O 1
ATOM 1580 N N . VAL A 1 198 ? 11.255 -10.072 -22.646 1.00 95.94 198 VAL A N 1
ATOM 1581 C CA . VAL A 1 198 ? 10.162 -10.940 -22.202 1.00 95.94 198 VAL A CA 1
ATOM 1582 C C . VAL A 1 198 ? 8.961 -10.714 -23.128 1.00 95.94 198 VAL A C 1
ATOM 1584 O O . VAL A 1 198 ? 8.527 -9.572 -23.262 1.00 95.94 198 VAL A O 1
ATOM 1587 N N . PRO A 1 199 ? 8.385 -11.762 -23.750 1.00 95.06 199 PRO A N 1
ATOM 1588 C CA . PRO A 1 199 ? 7.196 -11.607 -24.584 1.00 95.06 199 PRO A CA 1
ATOM 1589 C C . PRO A 1 199 ? 6.031 -11.004 -23.797 1.00 95.06 199 PRO A C 1
ATOM 1591 O O . PRO A 1 199 ? 5.687 -11.509 -22.724 1.00 95.06 199 PRO A O 1
ATOM 1594 N N . GLU A 1 200 ? 5.392 -9.973 -24.349 1.00 91.38 200 GLU A N 1
ATOM 1595 C CA . GLU A 1 200 ? 4.297 -9.247 -23.691 1.00 91.38 200 GLU A CA 1
ATOM 1596 C C . GLU A 1 200 ? 3.137 -10.172 -23.285 1.00 91.38 200 GLU A C 1
ATOM 1598 O O . GLU A 1 200 ? 2.538 -10.009 -22.224 1.00 91.38 200 GLU A O 1
ATOM 1603 N N . GLU A 1 201 ? 2.869 -11.217 -24.073 1.00 92.12 201 GLU A N 1
ATOM 1604 C CA . GLU A 1 201 ? 1.851 -12.230 -23.776 1.00 92.12 201 GLU A CA 1
ATOM 1605 C C . GLU A 1 201 ? 2.029 -12.870 -22.393 1.00 92.12 201 GLU A C 1
ATOM 1607 O O . GLU A 1 201 ? 1.040 -13.218 -21.749 1.00 92.12 201 GLU A O 1
ATOM 1612 N N . ARG A 1 202 ? 3.270 -12.978 -21.892 1.00 92.69 202 ARG A N 1
ATOM 1613 C CA . ARG A 1 202 ? 3.537 -13.511 -20.549 1.00 92.69 202 ARG A CA 1
ATOM 1614 C C . ARG A 1 202 ? 2.962 -12.627 -19.451 1.00 92.69 202 ARG A C 1
ATOM 1616 O O . ARG A 1 202 ? 2.509 -13.170 -18.446 1.00 92.69 202 ARG A O 1
ATOM 1623 N N . LEU A 1 203 ? 2.926 -11.304 -19.643 1.00 92.00 203 LEU A N 1
ATOM 1624 C CA . LEU A 1 203 ? 2.367 -10.367 -18.661 1.00 92.00 203 LEU A CA 1
ATOM 1625 C C . LEU A 1 203 ? 0.896 -10.671 -18.368 1.00 92.00 203 LEU A C 1
ATOM 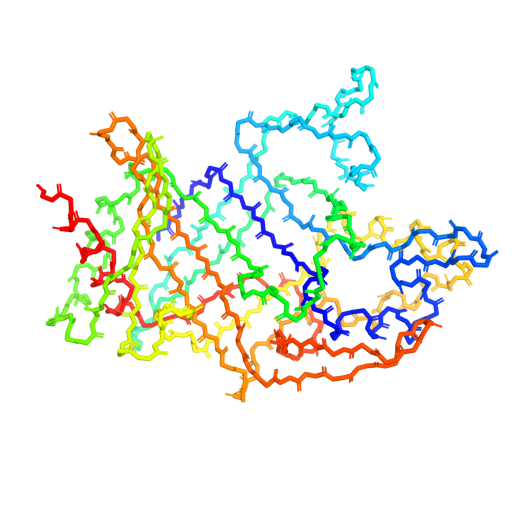1627 O O . LEU A 1 203 ? 0.452 -10.564 -17.226 1.00 92.00 203 LEU A O 1
ATOM 1631 N N . ARG A 1 204 ? 0.159 -11.151 -19.378 1.00 88.31 204 ARG A N 1
ATOM 1632 C CA . ARG A 1 204 ? -1.260 -11.500 -19.259 1.00 88.31 204 ARG A CA 1
ATOM 1633 C C . ARG A 1 204 ? -1.519 -12.674 -18.326 1.00 88.31 204 ARG A C 1
ATOM 1635 O O . ARG A 1 204 ? -2.656 -12.827 -17.902 1.00 88.31 204 ARG A O 1
ATOM 1642 N N . TYR A 1 205 ? -0.519 -13.478 -17.978 1.00 93.06 205 TYR A N 1
ATOM 1643 C CA . TYR A 1 205 ? -0.686 -14.625 -17.080 1.00 93.06 205 TYR A CA 1
ATOM 1644 C C . TYR A 1 205 ? -0.170 -14.364 -15.663 1.00 93.06 205 TYR A C 1
ATOM 1646 O O . TYR A 1 205 ? -0.391 -15.191 -14.778 1.00 93.06 205 TYR A O 1
ATOM 1654 N N . LEU A 1 206 ? 0.477 -13.219 -15.429 1.00 96.12 206 LEU A N 1
ATOM 1655 C CA . LEU A 1 206 ? 1.085 -12.919 -14.140 1.00 96.12 206 LEU A CA 1
ATOM 1656 C C . LEU A 1 206 ? 0.041 -12.656 -13.061 1.00 96.12 206 LEU A C 1
ATOM 1658 O O . LEU A 1 206 ? -0.965 -11.963 -13.252 1.00 96.12 206 LEU A O 1
ATOM 1662 N N . LYS A 1 207 ? 0.322 -13.173 -11.871 1.00 97.56 207 LYS A N 1
ATOM 1663 C CA . LYS A 1 207 ? -0.449 -12.899 -10.661 1.00 97.56 207 LYS A CA 1
ATOM 1664 C C . LYS A 1 207 ? 0.115 -11.672 -9.955 1.00 97.56 207 LYS A C 1
ATOM 1666 O O . LYS A 1 207 ? 0.880 -11.779 -9.006 1.00 97.56 207 LYS A O 1
ATOM 1671 N N . LEU A 1 208 ? -0.262 -10.492 -10.435 1.00 96.62 208 LEU A N 1
ATOM 1672 C CA . LEU A 1 208 ? 0.249 -9.207 -9.952 1.00 96.62 208 LEU A CA 1
ATOM 1673 C C . LEU A 1 208 ? -0.530 -8.636 -8.756 1.00 96.62 208 LEU A C 1
ATOM 1675 O O . LEU A 1 208 ? -0.590 -7.423 -8.576 1.00 96.62 208 LEU A O 1
ATOM 1679 N N . GLY A 1 209 ? -1.137 -9.490 -7.935 1.00 96.88 209 GLY A N 1
ATOM 1680 C CA . GLY A 1 209 ? -1.841 -9.065 -6.733 1.00 96.88 209 GLY A CA 1
ATOM 1681 C C . GLY A 1 209 ? -1.655 -9.999 -5.553 1.00 96.88 209 GLY A C 1
ATOM 1682 O O . GLY A 1 209 ? -1.180 -11.129 -5.681 1.00 96.88 209 GLY A O 1
ATOM 1683 N N . LEU A 1 210 ? -2.014 -9.484 -4.382 1.00 97.56 210 LEU A N 1
ATOM 1684 C CA . LEU A 1 210 ? -1.801 -10.111 -3.088 1.00 97.56 210 LEU A CA 1
ATOM 1685 C C . LEU A 1 210 ? -3.119 -10.223 -2.343 1.00 97.56 210 LEU A C 1
ATOM 1687 O O . LEU A 1 210 ? -3.720 -9.214 -1.978 1.00 97.56 210 LEU A O 1
ATOM 1691 N N . LYS A 1 211 ? -3.520 -11.460 -2.052 1.00 98.19 211 LYS A N 1
ATOM 1692 C CA . LYS A 1 211 ? -4.692 -11.764 -1.232 1.00 98.19 211 LYS A CA 1
ATOM 1693 C C . LYS A 1 211 ? -4.281 -12.377 0.097 1.00 98.19 211 LYS A C 1
ATOM 1695 O O . LYS A 1 211 ? -3.334 -13.157 0.179 1.00 98.19 211 LYS A O 1
ATOM 1700 N N . LYS A 1 212 ? -4.982 -12.030 1.174 1.00 97.69 212 LYS A N 1
ATOM 1701 C CA . LYS A 1 212 ? -4.657 -12.551 2.507 1.00 97.69 212 LYS A CA 1
ATOM 1702 C C . LYS A 1 212 ? -4.815 -14.080 2.578 1.00 97.69 212 LYS A C 1
ATOM 1704 O O . LYS A 1 212 ? -5.933 -14.577 2.484 1.00 97.69 212 LYS A O 1
ATOM 1709 N N . LYS A 1 213 ? -3.739 -14.800 2.931 1.00 96.00 213 LYS A N 1
ATOM 1710 C CA . LYS A 1 213 ? -3.820 -16.202 3.392 1.00 96.00 213 LYS A CA 1
ATOM 1711 C C . LYS A 1 213 ? -4.242 -16.297 4.858 1.00 96.00 213 LYS A C 1
ATOM 1713 O O . LYS A 1 213 ? -4.064 -15.361 5.652 1.00 96.00 213 LYS A O 1
ATOM 1718 N N . LYS A 1 214 ? -4.757 -17.459 5.260 1.00 94.12 214 LYS A N 1
ATOM 1719 C CA . LYS A 1 214 ? -5.141 -17.734 6.654 1.00 94.12 214 LYS A CA 1
ATOM 1720 C C . LYS A 1 214 ? -3.950 -17.584 7.608 1.00 94.12 214 LYS A C 1
ATOM 1722 O O . LYS A 1 214 ? -4.093 -16.986 8.672 1.00 94.12 214 LYS A O 1
ATOM 1727 N N . GLU A 1 215 ? -2.776 -18.049 7.197 1.00 94.62 215 GLU A N 1
ATOM 1728 C CA . GLU A 1 215 ? -1.541 -18.078 7.987 1.00 94.62 215 GLU A CA 1
ATOM 1729 C C . GLU A 1 215 ? -0.882 -16.697 8.093 1.00 94.62 215 GLU A C 1
ATOM 1731 O O . GLU A 1 215 ? -0.093 -16.451 9.012 1.00 94.62 215 GLU A O 1
ATOM 1736 N N . THR A 1 216 ? -1.198 -15.780 7.170 1.00 94.94 216 THR A N 1
ATOM 1737 C CA . THR A 1 216 ? -0.621 -14.437 7.163 1.00 94.94 216 THR A CA 1
ATOM 1738 C C . THR A 1 216 ? -1.149 -13.632 8.347 1.00 94.94 216 THR A C 1
ATOM 1740 O O . THR A 1 216 ? -2.317 -13.230 8.391 1.00 94.94 216 THR A O 1
ATOM 1743 N N . LYS A 1 217 ? -0.263 -13.352 9.309 1.00 95.00 217 LYS A N 1
ATOM 1744 C CA . LYS A 1 217 ? -0.536 -12.462 10.439 1.00 95.00 217 LYS A CA 1
ATOM 1745 C C . LYS A 1 217 ? -0.561 -11.030 9.933 1.00 95.00 217 LYS A C 1
ATOM 1747 O O . LYS A 1 217 ? 0.493 -10.441 9.690 1.00 95.00 217 LYS A O 1
ATOM 1752 N N . ALA A 1 218 ? -1.771 -10.509 9.783 1.00 96.88 218 ALA A N 1
ATOM 1753 C CA . ALA A 1 218 ? -2.053 -9.176 9.285 1.00 96.88 218 ALA A CA 1
ATOM 1754 C C . ALA A 1 218 ? -2.818 -8.354 10.324 1.00 96.88 218 ALA A C 1
ATOM 1756 O O . ALA A 1 218 ? -3.580 -8.900 11.127 1.00 96.88 218 ALA A O 1
ATOM 1757 N N . GLY A 1 219 ? -2.614 -7.045 10.293 1.00 97.56 219 GLY A N 1
ATOM 1758 C CA . GLY A 1 219 ? -3.346 -6.107 11.123 1.00 97.56 219 GLY A CA 1
ATOM 1759 C C . GLY A 1 219 ? -3.388 -4.721 10.501 1.00 97.56 219 GLY A C 1
ATOM 1760 O O . GLY A 1 219 ? -2.590 -4.401 9.616 1.00 97.56 219 GLY A O 1
ATOM 1761 N N . LEU A 1 220 ? -4.344 -3.925 10.961 1.00 98.19 220 LEU A N 1
ATOM 1762 C CA . LEU A 1 220 ? -4.549 -2.552 10.536 1.00 98.19 220 LEU A CA 1
ATOM 1763 C C . LEU A 1 220 ? -4.269 -1.638 11.723 1.00 98.19 220 LEU A C 1
ATOM 1765 O O . LEU A 1 220 ? -4.959 -1.702 12.737 1.00 98.19 220 LEU A O 1
ATOM 1769 N N . LYS A 1 221 ? -3.258 -0.781 11.629 1.00 97.38 221 LYS A N 1
ATOM 1770 C CA . LYS A 1 221 ? -3.097 0.295 12.611 1.00 97.38 221 LYS A CA 1
ATOM 1771 C C . LYS A 1 221 ? -4.038 1.421 12.211 1.00 97.38 221 LYS A C 1
ATOM 1773 O O . LYS A 1 221 ? -3.896 1.952 11.112 1.00 97.38 221 LYS A O 1
ATOM 1778 N N . VAL A 1 222 ? -4.979 1.732 13.093 1.00 97.81 222 VAL A N 1
ATOM 1779 C CA . VAL A 1 222 ? -5.884 2.880 12.983 1.00 97.81 222 VAL A CA 1
ATOM 1780 C C . VAL A 1 222 ? -5.322 3.958 13.893 1.00 97.81 222 VAL A C 1
ATOM 1782 O O . VAL A 1 222 ? -5.109 3.694 15.077 1.00 97.81 222 VAL A O 1
ATOM 1785 N N . GLY A 1 223 ? -5.006 5.125 13.346 1.00 97.00 223 GLY A N 1
ATOM 1786 C CA . GLY A 1 223 ? -4.334 6.189 14.073 1.00 97.00 223 GLY A CA 1
ATOM 1787 C C . GLY A 1 223 ? -4.807 7.582 13.700 1.00 97.00 223 GLY A C 1
ATOM 1788 O O . GLY A 1 223 ? -5.538 7.773 12.735 1.00 97.00 223 GLY A O 1
ATOM 1789 N N . ILE A 1 224 ? -4.380 8.551 14.498 1.00 97.38 224 ILE A N 1
ATOM 1790 C CA . ILE A 1 224 ? -4.571 9.979 14.279 1.00 97.38 224 ILE A CA 1
ATOM 1791 C C . ILE A 1 224 ? -3.198 10.621 14.413 1.00 97.38 224 ILE A C 1
ATOM 1793 O O . ILE A 1 224 ? -2.452 10.358 15.364 1.00 97.38 224 ILE A O 1
ATOM 1797 N N . VAL A 1 225 ? -2.866 11.465 13.447 1.00 95.50 225 VAL A N 1
ATOM 1798 C CA . VAL A 1 225 ? -1.677 12.302 13.512 1.00 95.50 225 VAL A CA 1
ATOM 1799 C C . VAL A 1 225 ? -2.066 13.663 14.046 1.00 95.50 225 VAL A C 1
ATOM 1801 O O . VAL A 1 225 ? -2.975 14.321 13.540 1.00 95.50 225 VAL A O 1
ATOM 1804 N N . TRP A 1 226 ? -1.326 14.070 15.061 1.00 92.06 226 TRP A N 1
ATOM 1805 C CA . TRP A 1 226 ? -1.336 15.399 15.626 1.00 92.06 226 TRP A CA 1
ATOM 1806 C C . TRP A 1 226 ? -0.154 16.189 15.108 1.00 92.06 226 TRP A C 1
ATOM 1808 O O . TRP A 1 226 ? 0.983 15.717 15.145 1.00 92.06 226 TRP A O 1
ATOM 1818 N N . GLU A 1 227 ? -0.424 17.408 14.672 1.00 92.06 227 GLU A N 1
ATOM 1819 C CA . GLU A 1 227 ? 0.584 18.357 14.235 1.00 92.06 227 GLU A CA 1
ATOM 1820 C C . GLU A 1 227 ? 0.282 19.720 14.851 1.00 92.06 227 GLU A C 1
ATOM 1822 O O . GLU A 1 227 ? -0.858 20.184 14.840 1.00 92.06 227 GLU A O 1
ATOM 1827 N N . ASN A 1 228 ? 1.299 20.331 15.460 1.00 87.31 228 ASN A N 1
ATOM 1828 C CA . ASN A 1 228 ? 1.204 21.654 16.087 1.00 87.31 228 ASN A CA 1
ATOM 1829 C C . ASN A 1 228 ? 0.001 21.833 17.040 1.00 87.31 228 ASN A C 1
ATOM 1831 O O . ASN A 1 228 ? -0.622 22.888 17.068 1.00 87.31 228 ASN A O 1
ATOM 1835 N N . GLY A 1 229 ? -0.331 20.805 17.829 1.00 84.94 229 GLY A N 1
ATOM 1836 C CA . GLY A 1 229 ? -1.420 20.882 18.811 1.00 84.94 229 GLY A CA 1
ATOM 1837 C C . GLY A 1 229 ? -2.829 20.718 18.230 1.00 84.94 229 GLY A C 1
ATOM 1838 O O . GLY A 1 229 ? -3.792 21.063 18.906 1.00 84.94 229 GLY A O 1
ATOM 1839 N N . SER A 1 230 ? -2.966 20.177 17.016 1.00 91.69 230 SER A N 1
ATOM 1840 C CA . SER A 1 230 ? -4.268 19.828 16.437 1.00 91.69 230 SER A CA 1
ATOM 1841 C C . SER A 1 230 ? -4.226 18.492 15.682 1.00 91.69 230 SER A C 1
ATOM 1843 O O . SER A 1 230 ? -3.174 18.129 15.143 1.00 91.69 230 SER A O 1
ATOM 1845 N N . PRO A 1 231 ? -5.336 17.734 15.630 1.00 93.88 231 PRO A N 1
ATOM 1846 C CA . PRO A 1 231 ? -5.432 16.547 14.791 1.00 93.88 231 PRO A CA 1
ATOM 1847 C C . PRO A 1 231 ? -5.549 16.950 13.313 1.00 93.88 231 PRO A C 1
ATOM 1849 O O . PRO A 1 231 ? -6.399 17.758 12.946 1.00 93.88 231 PRO A O 1
ATOM 1852 N N . VAL A 1 232 ? -4.704 16.376 12.452 1.00 95.06 232 VAL A N 1
ATOM 1853 C CA . VAL A 1 232 ? -4.610 16.779 11.032 1.00 95.06 232 VAL A CA 1
ATOM 1854 C C . VAL A 1 232 ? -4.997 15.683 10.039 1.00 95.06 232 VAL A C 1
ATOM 1856 O O . VAL A 1 232 ? -5.465 15.980 8.935 1.00 95.06 232 VAL A O 1
ATOM 1859 N N . GLU A 1 233 ? -4.840 14.412 10.413 1.00 96.31 233 GLU A N 1
ATOM 1860 C CA . GLU A 1 233 ? -5.204 13.270 9.566 1.00 96.31 233 GLU A CA 1
ATOM 1861 C C . GLU A 1 233 ? -5.494 12.011 10.387 1.00 96.31 233 GLU A C 1
ATOM 1863 O O . GLU A 1 233 ? -4.908 11.792 11.449 1.00 96.31 233 GLU A O 1
ATOM 1868 N N . ILE A 1 234 ? -6.364 11.160 9.846 1.00 98.19 234 ILE A N 1
ATOM 1869 C CA . ILE A 1 234 ? -6.541 9.771 10.278 1.00 98.19 234 ILE A CA 1
ATOM 1870 C C . ILE A 1 234 ? -5.607 8.910 9.422 1.00 98.19 234 ILE A C 1
ATOM 1872 O O . ILE A 1 234 ? -5.585 9.052 8.199 1.00 98.19 234 ILE A O 1
ATOM 1876 N N . THR A 1 235 ? -4.833 8.014 10.034 1.00 97.75 235 THR A N 1
ATOM 1877 C CA . THR A 1 235 ? -3.914 7.102 9.339 1.00 97.75 235 THR A CA 1
ATOM 1878 C C . THR A 1 235 ? -4.363 5.655 9.465 1.00 97.75 235 THR A C 1
ATOM 1880 O O . THR A 1 235 ? -4.640 5.153 10.552 1.00 97.75 235 THR A O 1
ATOM 1883 N N . LEU A 1 236 ? -4.386 4.954 8.335 1.00 98.44 236 LEU A N 1
ATOM 1884 C CA . LEU A 1 236 ? -4.693 3.533 8.235 1.00 98.44 236 LEU A CA 1
ATOM 1885 C C . LEU A 1 236 ? -3.481 2.818 7.641 1.00 98.44 236 LEU A C 1
ATOM 1887 O O . LEU A 1 236 ? -3.099 3.087 6.505 1.00 98.44 236 LEU A O 1
ATOM 1891 N N . LYS A 1 237 ? -2.852 1.916 8.400 1.00 97.81 237 LYS A N 1
ATOM 1892 C CA . LYS A 1 237 ? -1.614 1.231 7.982 1.00 97.81 237 LYS A CA 1
ATOM 1893 C C . LYS A 1 237 ? -1.753 -0.283 8.053 1.00 97.81 237 LYS A C 1
ATOM 1895 O O . LYS A 1 237 ? -1.703 -0.871 9.138 1.00 97.81 237 LYS A O 1
ATOM 1900 N N . LEU A 1 238 ? -1.877 -0.922 6.890 1.00 97.75 238 LEU A N 1
ATOM 1901 C CA . LEU A 1 238 ? -1.914 -2.377 6.763 1.00 97.75 238 LEU A CA 1
ATOM 1902 C C . LEU A 1 238 ? -0.511 -2.946 6.953 1.00 97.75 238 LEU A C 1
ATOM 1904 O O . LEU A 1 238 ? 0.431 -2.593 6.237 1.00 97.75 238 LEU A O 1
ATOM 1908 N N . SER A 1 239 ? -0.380 -3.856 7.911 1.00 95.56 239 SER A N 1
ATOM 1909 C CA . SER A 1 239 ? 0.893 -4.451 8.301 1.00 95.56 239 SER A CA 1
ATOM 1910 C C . SER A 1 239 ? 0.815 -5.973 8.315 1.00 95.56 239 SER A C 1
ATOM 1912 O O . SER A 1 239 ? -0.204 -6.541 8.703 1.00 95.56 239 SER A O 1
ATOM 1914 N N . THR A 1 240 ? 1.906 -6.645 7.940 1.00 94.88 240 THR A N 1
ATOM 1915 C CA . THR A 1 240 ? 2.065 -8.094 8.146 1.00 94.88 240 THR A CA 1
ATOM 1916 C C . THR A 1 240 ? 3.385 -8.413 8.836 1.00 94.88 240 THR A C 1
ATOM 1918 O O . THR A 1 240 ? 4.382 -7.705 8.669 1.00 94.88 240 THR A O 1
ATOM 1921 N N . THR A 1 241 ? 3.398 -9.470 9.652 1.00 91.56 241 THR A N 1
ATOM 1922 C CA . THR A 1 241 ? 4.580 -9.848 10.454 1.00 91.56 241 THR A CA 1
ATOM 1923 C C . THR A 1 241 ? 5.024 -11.297 10.284 1.00 91.56 241 THR A C 1
ATOM 1925 O O . THR A 1 241 ? 6.183 -11.600 10.567 1.00 91.56 241 THR A O 1
ATOM 1928 N N . ALA A 1 242 ? 4.147 -12.185 9.812 1.00 90.06 242 ALA A N 1
ATOM 1929 C CA . ALA A 1 242 ? 4.419 -13.608 9.618 1.00 90.06 242 ALA A CA 1
ATOM 1930 C C . ALA A 1 242 ? 3.444 -14.213 8.584 1.00 90.06 242 ALA A C 1
ATOM 1932 O O . ALA A 1 242 ? 2.385 -13.621 8.370 1.00 90.06 242 ALA A O 1
ATOM 1933 N N . PRO A 1 243 ? 3.742 -15.389 7.996 1.00 93.44 243 PRO A N 1
ATOM 1934 C CA . PRO A 1 243 ? 4.997 -16.140 8.113 1.00 93.44 243 PRO A CA 1
ATOM 1935 C C . PRO A 1 243 ? 6.163 -15.431 7.410 1.00 93.44 243 PRO A C 1
ATOM 1937 O O . PRO A 1 243 ? 5.974 -14.419 6.733 1.00 93.44 243 PRO A O 1
ATOM 1940 N N . ARG A 1 244 ? 7.385 -15.939 7.600 1.00 92.31 244 ARG A N 1
ATOM 1941 C CA . ARG A 1 244 ? 8.510 -15.565 6.736 1.00 92.31 244 ARG A CA 1
ATOM 1942 C C . ARG A 1 244 ? 8.471 -16.418 5.474 1.00 92.31 244 ARG A C 1
ATOM 1944 O O . ARG A 1 244 ? 8.194 -17.609 5.560 1.00 92.31 244 ARG A O 1
ATOM 1951 N N . VAL A 1 245 ? 8.767 -15.805 4.339 1.00 92.25 245 VAL A N 1
ATOM 1952 C CA . VAL A 1 245 ? 8.884 -16.466 3.036 1.00 92.25 245 VAL A CA 1
ATOM 1953 C C . VAL A 1 245 ? 10.304 -16.323 2.523 1.00 92.25 245 VAL A C 1
ATOM 1955 O O . VAL A 1 245 ? 11.010 -15.369 2.874 1.00 92.25 245 VAL A O 1
ATOM 1958 N N . ARG A 1 246 ? 10.714 -17.301 1.720 1.00 92.75 246 ARG A N 1
ATOM 1959 C CA . ARG A 1 246 ? 12.007 -17.335 1.053 1.00 92.75 246 ARG A CA 1
ATOM 1960 C C . ARG A 1 246 ? 11.788 -17.519 -0.438 1.00 92.75 246 ARG A C 1
ATOM 1962 O O . ARG A 1 246 ? 10.959 -18.340 -0.813 1.00 92.75 246 ARG A O 1
ATOM 1969 N N . ILE A 1 247 ? 12.531 -16.769 -1.240 1.00 92.88 247 ILE A N 1
ATOM 1970 C CA . ILE A 1 247 ? 12.536 -16.890 -2.699 1.00 92.88 247 ILE A CA 1
ATOM 1971 C C . ILE A 1 247 ? 13.980 -16.946 -3.197 1.00 92.88 247 ILE A C 1
ATOM 1973 O O . ILE A 1 247 ? 14.892 -16.463 -2.516 1.00 92.88 247 ILE A O 1
ATOM 1977 N N . GLN A 1 248 ? 14.172 -17.470 -4.403 1.00 92.50 248 GLN A N 1
ATOM 1978 C CA . GLN A 1 248 ? 15.432 -17.343 -5.126 1.00 92.50 248 GLN A CA 1
ATOM 1979 C C . GLN A 1 248 ? 15.428 -16.028 -5.920 1.00 92.50 248 GLN A C 1
ATOM 1981 O O . GLN A 1 248 ? 14.670 -15.883 -6.875 1.00 92.50 248 GLN A O 1
ATOM 1986 N N . GLY A 1 249 ? 16.255 -15.062 -5.516 1.00 90.12 249 GLY A N 1
ATOM 1987 C CA . GLY A 1 249 ? 16.491 -13.830 -6.271 1.00 90.12 249 GLY A CA 1
ATOM 1988 C C . GLY A 1 249 ? 17.595 -13.991 -7.323 1.00 90.12 249 GLY A C 1
ATOM 1989 O O . GLY A 1 249 ? 18.239 -15.039 -7.409 1.00 90.12 249 GLY A O 1
ATOM 1990 N N . LEU A 1 250 ? 17.870 -12.918 -8.079 1.00 87.19 250 LEU A N 1
ATOM 1991 C CA . LEU A 1 250 ? 18.941 -12.891 -9.093 1.00 87.19 250 LEU A CA 1
ATOM 1992 C C . LEU A 1 250 ? 20.331 -13.210 -8.520 1.00 87.19 250 LEU A C 1
ATOM 1994 O O . LEU A 1 250 ? 21.137 -13.845 -9.187 1.00 87.19 250 LEU A O 1
ATOM 1998 N N . TYR A 1 251 ? 20.604 -12.782 -7.283 1.00 88.12 251 TYR A N 1
ATOM 1999 C CA . TYR A 1 251 ? 21.929 -12.879 -6.649 1.00 88.12 251 TYR A CA 1
ATOM 2000 C C . TYR A 1 251 ? 21.921 -13.682 -5.346 1.00 88.12 251 TYR A C 1
ATOM 2002 O O . TYR A 1 251 ? 22.736 -13.435 -4.460 1.00 88.12 251 TYR A O 1
ATOM 2010 N N . GLY A 1 252 ? 20.980 -14.618 -5.212 1.00 88.44 252 GLY A N 1
ATOM 2011 C CA . GLY A 1 252 ? 20.876 -15.498 -4.051 1.00 88.44 252 GLY A CA 1
ATOM 2012 C C . GLY A 1 252 ? 19.514 -15.462 -3.373 1.00 88.44 252 GLY A C 1
ATOM 2013 O O . GLY A 1 252 ? 18.556 -14.855 -3.855 1.00 88.44 252 GLY A O 1
ATOM 2014 N N . GLU A 1 253 ? 19.435 -16.144 -2.236 1.00 91.50 253 GLU A N 1
ATOM 2015 C CA . GLU A 1 253 ? 18.199 -16.269 -1.473 1.00 91.50 253 GLU A CA 1
ATOM 2016 C C . GLU A 1 253 ? 17.798 -14.943 -0.809 1.00 91.50 253 GLU A C 1
ATOM 2018 O O . GLU A 1 253 ? 18.606 -14.253 -0.183 1.00 91.50 253 GLU A O 1
ATOM 2023 N N . LEU A 1 254 ? 16.506 -14.619 -0.881 1.00 89.88 254 LEU A N 1
ATOM 2024 C CA . LEU A 1 254 ? 15.903 -13.484 -0.186 1.00 89.88 254 LEU A CA 1
ATOM 2025 C C . LEU A 1 254 ? 14.908 -13.989 0.856 1.00 89.88 254 LEU A C 1
ATOM 2027 O O . LEU A 1 254 ? 14.109 -14.880 0.579 1.00 89.88 254 LEU A O 1
ATOM 2031 N N . VAL A 1 255 ? 14.930 -13.394 2.054 1.00 90.44 255 VAL A N 1
ATOM 2032 C CA . VAL A 1 255 ? 14.015 -13.727 3.158 1.00 90.44 255 VAL A CA 1
ATOM 2033 C C . VAL A 1 255 ? 13.251 -12.485 3.606 1.00 90.44 255 VAL A C 1
ATOM 2035 O O . VAL A 1 255 ? 13.839 -11.442 3.901 1.00 90.44 255 VAL A O 1
ATOM 2038 N N . GLY A 1 256 ? 11.930 -12.610 3.707 1.00 89.19 256 GLY A N 1
ATOM 2039 C CA . GLY A 1 256 ? 11.024 -11.502 4.000 1.00 89.19 256 GLY A CA 1
ATOM 2040 C C . GLY A 1 256 ? 9.760 -11.956 4.717 1.00 89.19 256 GLY A C 1
ATOM 2041 O O . GLY A 1 256 ? 9.565 -13.141 4.975 1.00 89.19 256 GLY A O 1
ATOM 2042 N N . LYS A 1 257 ? 8.911 -10.999 5.090 1.00 91.00 257 LYS A N 1
ATOM 2043 C CA . LYS A 1 257 ? 7.589 -11.278 5.667 1.00 91.00 257 LYS A CA 1
ATOM 2044 C C . LYS A 1 257 ? 6.597 -11.494 4.532 1.00 91.00 257 LYS A C 1
ATOM 2046 O O . LYS A 1 257 ? 6.585 -10.702 3.595 1.00 91.00 257 LYS A O 1
ATOM 2051 N N . SER A 1 258 ? 5.765 -12.523 4.646 1.00 92.31 258 SER A N 1
ATOM 2052 C CA . SER A 1 258 ? 4.734 -12.784 3.650 1.00 92.31 258 SER A CA 1
ATOM 2053 C C . SER A 1 258 ? 3.706 -11.660 3.606 1.00 92.31 258 SER A C 1
ATOM 2055 O O . SER A 1 258 ? 3.300 -11.124 4.650 1.00 92.31 258 SER A O 1
ATOM 2057 N N . ARG A 1 259 ? 3.265 -11.334 2.393 1.00 94.62 259 ARG A N 1
ATOM 2058 C CA . ARG A 1 259 ? 2.172 -10.391 2.125 1.00 94.62 259 ARG A CA 1
ATOM 2059 C C . ARG A 1 259 ? 0.896 -11.080 1.657 1.00 94.62 259 ARG A C 1
ATOM 2061 O O . ARG A 1 259 ? -0.041 -10.388 1.296 1.00 94.62 259 ARG A O 1
ATOM 2068 N N . GLY A 1 260 ? 0.845 -12.412 1.700 1.00 95.25 260 GLY A N 1
ATOM 2069 C CA . GLY A 1 260 ? -0.328 -13.188 1.316 1.00 95.25 260 GLY A CA 1
ATOM 2070 C C . GLY A 1 260 ? -0.029 -14.186 0.204 1.00 95.25 260 GLY A C 1
ATOM 2071 O O . GLY A 1 260 ? 1.022 -14.826 0.186 1.00 95.25 260 GLY A O 1
ATOM 2072 N N . GLU A 1 261 ? -0.991 -14.364 -0.689 1.00 96.94 261 GLU A N 1
ATOM 2073 C CA . GLU A 1 261 ? -0.895 -15.219 -1.861 1.00 96.94 261 GLU A CA 1
ATOM 2074 C C . GLU A 1 261 ? -0.960 -14.430 -3.146 1.00 96.94 261 GLU A C 1
ATOM 2076 O O . GLU A 1 261 ? -1.726 -13.474 -3.250 1.00 96.94 261 GLU A O 1
ATOM 2081 N N . LEU A 1 262 ? -0.178 -14.885 -4.121 1.00 97.56 262 LEU A N 1
ATOM 2082 C CA . LEU A 1 262 ? -0.273 -14.406 -5.485 1.00 97.56 262 LEU A CA 1
ATOM 2083 C C . LEU A 1 262 ? -1.651 -14.731 -6.038 1.00 97.56 262 LEU A C 1
ATOM 2085 O O . LEU A 1 262 ? -2.054 -15.896 -6.104 1.00 97.56 262 LEU A O 1
ATOM 2089 N N . THR A 1 263 ? -2.338 -13.696 -6.485 1.00 97.31 263 THR A N 1
ATOM 2090 C CA . THR A 1 263 ? -3.618 -13.803 -7.164 1.00 97.31 263 THR A CA 1
ATOM 2091 C C . THR A 1 263 ? -3.631 -12.888 -8.381 1.00 97.31 263 THR A C 1
ATOM 2093 O O . THR A 1 263 ? -2.898 -11.900 -8.454 1.00 97.31 263 THR A O 1
ATOM 2096 N N . ARG A 1 264 ? -4.472 -13.221 -9.355 1.00 95.88 264 ARG A N 1
ATOM 2097 C CA . ARG A 1 264 ? -4.856 -12.293 -10.413 1.00 95.88 264 ARG A CA 1
ATOM 2098 C C . ARG A 1 264 ? -6.084 -11.543 -9.906 1.00 95.88 264 ARG A C 1
ATOM 2100 O O . ARG A 1 264 ? -7.105 -12.175 -9.666 1.00 95.88 264 ARG A O 1
ATOM 2107 N N . THR A 1 265 ? -5.943 -10.251 -9.643 1.00 94.44 265 THR A N 1
ATOM 2108 C CA . THR A 1 265 ? -6.998 -9.418 -9.056 1.00 94.44 265 THR A CA 1
ATOM 2109 C C . THR A 1 265 ? -6.746 -7.956 -9.408 1.00 94.44 265 THR A C 1
ATOM 2111 O O . THR A 1 265 ? -5.599 -7.501 -9.376 1.00 94.44 265 THR A O 1
ATOM 2114 N N . ASP A 1 266 ? -7.827 -7.283 -9.747 1.00 94.06 266 ASP A N 1
ATOM 2115 C CA . ASP A 1 266 ? -8.059 -5.841 -9.824 1.00 94.06 266 ASP A CA 1
ATOM 2116 C C . ASP A 1 266 ? -8.685 -5.304 -8.518 1.00 94.06 266 ASP A C 1
ATOM 2118 O O . ASP A 1 266 ? -8.710 -4.099 -8.280 1.00 94.06 266 ASP A O 1
ATOM 2122 N N . ASP A 1 267 ? -9.136 -6.191 -7.622 1.00 94.94 267 ASP A N 1
ATOM 2123 C CA . ASP A 1 267 ? -9.759 -5.810 -6.356 1.00 94.94 267 ASP A CA 1
ATOM 2124 C C . ASP A 1 267 ? -8.791 -5.107 -5.400 1.00 94.94 267 ASP A C 1
ATOM 2126 O O . ASP A 1 267 ? -7.683 -5.583 -5.112 1.00 94.94 267 ASP A O 1
ATOM 2130 N N . TRP A 1 268 ? -9.287 -4.025 -4.801 1.00 98.06 268 TRP A N 1
ATOM 2131 C CA . TRP A 1 268 ? -8.641 -3.312 -3.706 1.00 98.06 268 TRP A CA 1
ATOM 2132 C C . TRP A 1 268 ? -9.570 -3.258 -2.494 1.00 98.06 268 TRP A C 1
ATOM 2134 O O . TRP A 1 268 ? -10.529 -2.487 -2.456 1.00 98.06 268 TRP A O 1
ATOM 2144 N N . TYR A 1 269 ? -9.295 -4.082 -1.479 1.00 98.56 269 TYR A N 1
ATOM 2145 C CA . TYR A 1 269 ? -10.053 -4.065 -0.229 1.00 98.56 269 TYR A CA 1
ATOM 2146 C C . TYR A 1 269 ? -9.250 -4.505 1.000 1.00 98.56 269 TYR A C 1
ATOM 2148 O O . TYR A 1 269 ? -8.286 -5.268 0.910 1.00 98.56 269 TYR A O 1
ATOM 2156 N N . ILE A 1 270 ? -9.704 -4.082 2.182 1.00 98.75 270 ILE A N 1
ATOM 2157 C CA . ILE A 1 270 ? -9.256 -4.547 3.502 1.00 98.75 270 ILE A CA 1
ATOM 2158 C C . ILE A 1 270 ? -10.491 -4.799 4.370 1.00 98.75 270 ILE A C 1
ATOM 2160 O O . ILE A 1 270 ? -11.392 -3.973 4.415 1.00 98.75 270 ILE A O 1
ATOM 2164 N N . VAL A 1 271 ? -10.529 -5.923 5.086 1.00 98.62 271 VAL A N 1
ATOM 2165 C CA . VAL A 1 271 ? -11.656 -6.320 5.943 1.00 98.62 271 VAL A CA 1
ATOM 2166 C C . VAL A 1 271 ? -11.223 -6.372 7.403 1.00 98.62 271 VAL A C 1
ATOM 2168 O O . VAL A 1 271 ? -10.300 -7.114 7.759 1.00 98.62 271 VAL A O 1
ATOM 2171 N N . VAL A 1 272 ? -11.925 -5.634 8.256 1.00 98.44 272 VAL A N 1
ATOM 2172 C CA . VAL A 1 272 ? -11.772 -5.618 9.721 1.00 98.44 272 VAL A CA 1
ATOM 2173 C C . VAL A 1 272 ? -13.145 -5.759 10.386 1.00 98.44 272 VAL A C 1
ATOM 2175 O O . VAL A 1 272 ? -14.170 -5.653 9.717 1.00 98.44 272 VAL A O 1
ATOM 2178 N N . HIS A 1 273 ? -13.206 -6.000 11.695 1.00 97.31 273 HIS A N 1
ATOM 2179 C CA . HIS A 1 273 ? -14.475 -5.820 12.412 1.00 97.31 273 HIS A CA 1
ATOM 2180 C C . HIS A 1 273 ? -14.787 -4.330 12.548 1.00 97.31 273 HIS A C 1
ATOM 2182 O O . HIS A 1 273 ? -13.902 -3.558 12.924 1.00 97.31 273 HIS A O 1
ATOM 2188 N N . ALA A 1 274 ? -16.038 -3.941 12.285 1.00 97.44 274 ALA A N 1
ATOM 2189 C CA . ALA A 1 274 ? -16.483 -2.555 12.425 1.00 97.44 274 ALA A CA 1
ATOM 2190 C C . ALA A 1 274 ? -16.302 -2.058 13.868 1.00 97.44 274 ALA A C 1
ATOM 2192 O O . ALA A 1 274 ? -15.751 -0.980 14.086 1.00 97.44 274 ALA A O 1
ATOM 2193 N N . SER A 1 275 ? -16.637 -2.904 14.849 1.00 96.31 275 SER A N 1
ATOM 2194 C CA . SER A 1 275 ? -16.453 -2.614 16.275 1.00 96.31 275 SER A CA 1
ATOM 2195 C C . SER A 1 275 ? -14.988 -2.384 16.650 1.00 96.31 275 SER A C 1
ATOM 2197 O O . SER A 1 275 ? -14.668 -1.439 17.365 1.00 96.31 275 SER A O 1
ATOM 2199 N N . ASP A 1 276 ? -14.062 -3.203 16.146 1.00 96.75 276 ASP A N 1
ATOM 2200 C CA . ASP A 1 276 ? -12.632 -3.011 16.407 1.00 96.75 276 ASP A CA 1
ATOM 2201 C C . ASP A 1 276 ? -12.110 -1.720 15.782 1.00 96.75 276 ASP A C 1
ATOM 2203 O O . ASP A 1 276 ? -11.261 -1.060 16.376 1.00 96.75 276 ASP A O 1
ATOM 2207 N N . PHE A 1 277 ? -12.618 -1.358 14.605 1.00 97.94 277 PHE A N 1
ATOM 2208 C CA . PHE A 1 277 ? -12.229 -0.143 13.905 1.00 97.94 277 PHE A CA 1
ATOM 2209 C C . PHE A 1 277 ? -12.696 1.122 14.633 1.00 97.94 277 PHE A C 1
ATOM 2211 O O . PHE A 1 277 ? -11.862 1.972 14.950 1.00 97.94 277 PHE A O 1
ATOM 2218 N N . VAL A 1 278 ? -13.994 1.236 14.939 1.00 97.44 278 VAL A N 1
ATOM 2219 C CA . VAL A 1 278 ? -14.552 2.439 15.581 1.00 97.44 278 VAL A CA 1
ATOM 2220 C C . VAL A 1 278 ? -13.988 2.630 16.989 1.00 97.44 278 VAL A C 1
ATOM 2222 O O . VAL A 1 278 ? -13.485 3.706 17.305 1.00 97.44 278 VAL A O 1
ATOM 2225 N N . ASN A 1 279 ? -13.913 1.559 17.789 1.00 96.81 279 ASN A N 1
ATOM 2226 C CA . ASN A 1 279 ? -13.350 1.637 19.137 1.00 96.81 279 ASN A CA 1
ATOM 2227 C C . ASN A 1 279 ? -11.847 1.976 19.106 1.00 96.81 279 ASN A C 1
ATOM 2229 O O . ASN A 1 279 ? -11.343 2.660 19.995 1.00 96.81 279 ASN A O 1
ATOM 2233 N N . ALA A 1 280 ? -11.104 1.514 18.091 1.00 96.88 280 ALA A N 1
ATOM 2234 C CA . ALA A 1 280 ? -9.706 1.896 17.903 1.00 96.88 280 ALA A CA 1
ATOM 2235 C C . ALA A 1 280 ? -9.564 3.391 17.597 1.00 96.88 280 ALA A C 1
ATOM 2237 O O . ALA A 1 280 ? -8.711 4.052 18.191 1.00 96.88 280 ALA A O 1
ATOM 2238 N N . LEU A 1 281 ? -10.409 3.919 16.711 1.00 96.69 281 LEU A N 1
ATOM 2239 C CA . LEU A 1 281 ? -10.404 5.325 16.325 1.00 96.69 281 LEU A CA 1
ATOM 2240 C C . LEU A 1 281 ? -10.766 6.243 17.507 1.00 96.69 281 LEU A C 1
ATOM 2242 O O . LEU A 1 281 ? -10.020 7.179 17.801 1.00 96.69 281 LEU A O 1
ATOM 2246 N N . GLU A 1 282 ? -11.829 5.923 18.250 1.00 95.56 282 GLU A N 1
ATOM 2247 C CA . GLU A 1 282 ? -12.237 6.668 19.451 1.00 95.56 282 GLU A CA 1
ATOM 2248 C C . GLU A 1 282 ? -11.176 6.600 20.557 1.00 95.56 282 GLU A C 1
ATOM 2250 O O . GLU A 1 282 ? -10.842 7.612 21.177 1.00 95.56 282 GLU A O 1
ATOM 2255 N N . ARG A 1 283 ? -10.567 5.425 20.780 1.00 95.25 283 ARG A N 1
ATOM 2256 C CA . ARG A 1 283 ? -9.503 5.262 21.784 1.00 95.25 283 ARG A CA 1
ATOM 2257 C C . ARG A 1 283 ? -8.277 6.111 21.463 1.00 95.25 283 ARG A C 1
ATOM 2259 O O . ARG A 1 283 ? -7.662 6.682 22.368 1.00 95.25 283 ARG A O 1
ATOM 2266 N N . VAL A 1 284 ? -7.905 6.190 20.187 1.00 94.81 284 VAL A N 1
ATOM 2267 C CA . VAL A 1 284 ? -6.827 7.073 19.734 1.00 94.81 284 VAL A CA 1
ATOM 2268 C C . VAL A 1 284 ? -7.218 8.531 19.950 1.00 94.81 284 VAL A C 1
ATOM 2270 O O . VAL A 1 284 ? -6.420 9.274 20.519 1.00 94.81 284 VAL A O 1
ATOM 2273 N N . ARG A 1 285 ? -8.438 8.937 19.572 1.00 93.56 285 ARG A N 1
ATOM 2274 C CA . ARG A 1 285 ? -8.905 10.317 19.759 1.00 93.56 285 ARG A CA 1
ATOM 2275 C C . ARG A 1 285 ? -8.881 10.735 21.227 1.00 93.56 285 ARG A C 1
ATOM 2277 O O . ARG A 1 285 ? -8.379 11.818 21.520 1.00 93.56 285 ARG A O 1
ATOM 2284 N N . GLY A 1 286 ? -9.343 9.868 22.127 1.00 90.44 286 GLY A N 1
ATOM 2285 C CA . GLY A 1 286 ? -9.362 10.112 23.571 1.00 90.44 286 GLY A CA 1
ATOM 2286 C C . GLY A 1 286 ? -7.981 10.131 24.237 1.00 90.44 286 GLY A C 1
ATOM 2287 O O . GLY A 1 286 ? -7.864 10.553 25.382 1.00 90.44 286 GLY A O 1
ATOM 2288 N N . THR A 1 287 ? -6.911 9.712 23.545 1.00 88.56 287 THR A N 1
ATOM 2289 C CA . THR A 1 287 ? -5.535 9.792 24.082 1.00 88.56 287 THR A CA 1
ATOM 2290 C C . THR A 1 287 ? -5.030 11.240 24.170 1.00 88.56 287 THR A C 1
ATOM 2292 O O . THR A 1 287 ? -4.077 11.512 24.895 1.00 88.56 287 THR A O 1
ATOM 2295 N N . PHE A 1 288 ? -5.664 12.171 23.457 1.00 81.31 288 PHE A N 1
ATOM 2296 C CA . PHE A 1 288 ? -5.236 13.568 23.377 1.00 81.31 288 PHE A CA 1
ATOM 2297 C C . PHE A 1 288 ? -6.079 14.539 24.223 1.00 81.31 288 PHE A C 1
ATOM 2299 O O . PHE A 1 288 ? -5.833 15.741 24.155 1.00 81.31 288 PHE A O 1
ATOM 2306 N N . GLY A 1 289 ? -7.020 14.029 25.033 1.00 63.81 289 GLY A N 1
ATOM 2307 C CA . GLY A 1 289 ? -8.040 14.839 25.721 1.00 63.81 289 GLY A CA 1
ATOM 2308 C C . GLY A 1 289 ? -9.101 15.373 24.767 1.00 63.81 289 GLY A C 1
ATOM 2309 O O . GLY A 1 289 ? -9.706 16.406 25.108 1.00 63.81 289 GLY A O 1
#

pLDDT: mean 92.77, std 8.28, range [43.41, 98.75]

Radius of gyration: 19.22 Å; chains: 1; bounding box: 50×40×50 Å

Organism: NCBI:txid1432656